Protein AF-A0A2V8S300-F1 (afdb_monomer_lite)

Sequence (263 aa):
MWAVPGAVGYTLKASPGSPFELSWTRIAQANVYNVYRGTITRPFAYNQACLESASTDQKTQDTSIPPVGSAYFYLVSGVNSCADWPSLGQSSAPAERPNPAPCAPGLADYDGDGVADINDSCPLVSNGPVSGCQADRDRDGVGDACDNCASVANVDQVDTDGNGVGDACQDADGDGYPVTQDCNDANPAIHPGAVELCNGLDDDCNGAVDENLGTLSCGTGACVRTAPACVGGQPGPCTPGTPTPEVCNSIDDDCNGTVDDNI

Secondary structure (DSSP, 8-state):
-PPPP-B-GGG-EEE-SSSEEEE----TT-SEEEEEEEEEETTTEEEEEEEEEEESSSEEEE---PPTT-EEEEEEEEE-TT---SEEEE-SSS-EEE-SSPPPP----SS-SSS-GGG-SSTTS----TTS----SS-SSS-TTT-TTTTS--TT---SS-SSS-TTT--SSSSS--TTT-TTTT-TTSSTTPPP-SSSS-SS-SS-SS-S--EEEE-SGGG-EEEESBSSSSBPP--PPPP----SSSS-SS-SS-SS---

pLDDT: mean 88.71, std 8.63, range [47.75, 96.94]

Radius of gyration: 32.78 Å; chains: 1; bounding box: 73×36×95 Å

Foldseek 3Di:
DQDFFAWLPPQWDWDDDQFTKIFGFFTFLFLFKWKKKKKAAPVGDMDIDTPDAGHNHRMDTDNDDHPPRMDMDMIMTGAAPVGTDQFSAADPVRHTHGDPDGDDHQQPQQCPQCQTSRHALDSNFNQHHPVDPQDQQCRRSRGCRQALDSNFRDRRNDDPPPPSHHQRQPQQCPLRDHPVQFPDSVDNQAGAPHDADLQQDNRNSPPDHRPPQAWDWDAAWPFIDIDRCHDRSDGTDDDTRQADDADQPQTRRRRPHDHRPPD

Structure (mmCIF, N/CA/C/O backbone):
data_AF-A0A2V8S300-F1
#
_entry.id   AF-A0A2V8S300-F1
#
loop_
_atom_site.group_PDB
_atom_site.id
_atom_site.type_symbol
_atom_site.label_atom_id
_atom_site.label_alt_id
_atom_site.label_comp_id
_atom_site.label_asym_id
_atom_site.label_entity_id
_atom_site.label_seq_id
_atom_site.pdbx_PDB_ins_code
_atom_site.Cartn_x
_atom_site.Cartn_y
_atom_site.Cartn_z
_atom_site.occupancy
_atom_site.B_iso_or_equiv
_atom_site.auth_seq_id
_atom_site.auth_comp_id
_atom_site.auth_asym_id
_atom_site.auth_atom_id
_atom_site.pdbx_PDB_model_num
ATOM 1 N N . MET A 1 1 ? 6.122 14.806 15.948 1.00 47.75 1 MET A N 1
ATOM 2 C CA . MET A 1 1 ? 5.251 15.212 17.072 1.00 47.75 1 MET A CA 1
ATOM 3 C C . MET A 1 1 ? 4.324 14.035 17.297 1.00 47.75 1 MET A C 1
ATOM 5 O O . MET A 1 1 ? 3.653 13.666 16.346 1.00 47.75 1 MET A O 1
ATOM 9 N N . TRP A 1 2 ? 4.414 13.359 18.442 1.00 51.50 2 TRP A N 1
ATOM 10 C CA . TRP A 1 2 ? 3.590 12.178 18.724 1.00 51.50 2 TRP A CA 1
ATOM 11 C C . TRP A 1 2 ? 2.146 12.655 18.886 1.00 51.50 2 TRP A C 1
ATOM 13 O O . TRP A 1 2 ? 1.904 13.588 19.656 1.00 51.50 2 TRP A O 1
ATOM 23 N N . ALA A 1 3 ? 1.230 12.114 18.086 1.00 63.66 3 ALA A N 1
ATOM 24 C CA . ALA A 1 3 ? -0.182 12.454 18.148 1.00 63.66 3 ALA A CA 1
ATOM 25 C C . ALA A 1 3 ? -0.927 11.346 18.892 1.00 63.66 3 ALA A C 1
ATOM 27 O O . ALA A 1 3 ? -0.508 10.188 18.919 1.00 63.66 3 ALA A O 1
ATOM 28 N N . VAL A 1 4 ? -2.030 11.720 19.528 1.00 63.38 4 VAL A N 1
ATOM 29 C CA . VAL A 1 4 ? -2.948 10.728 20.074 1.00 63.38 4 VAL A CA 1
ATOM 30 C C . VAL A 1 4 ? -3.603 10.008 18.893 1.00 63.38 4 VAL A C 1
ATOM 32 O O . VAL A 1 4 ? -4.059 10.695 17.968 1.00 63.38 4 VAL A O 1
ATOM 35 N N . PRO A 1 5 ? -3.666 8.668 18.896 1.00 70.38 5 PRO A N 1
ATOM 36 C CA . PRO A 1 5 ? -4.310 7.946 17.820 1.00 70.38 5 PRO A CA 1
ATOM 37 C C . PRO A 1 5 ? -5.796 8.305 17.808 1.00 70.38 5 PRO A C 1
ATOM 39 O O . PRO A 1 5 ? -6.460 8.386 18.843 1.00 70.38 5 PRO A O 1
ATOM 42 N N . GLY A 1 6 ? -6.307 8.630 16.625 1.00 76.00 6 GLY A N 1
ATOM 43 C CA . GLY A 1 6 ? -7.694 9.044 16.467 1.00 76.00 6 GLY A CA 1
ATOM 44 C C . GLY A 1 6 ? -8.679 7.879 16.600 1.00 76.00 6 GLY A C 1
ATOM 45 O O . GLY A 1 6 ? -8.331 6.732 16.884 1.00 76.00 6 GLY A O 1
ATOM 46 N N . ALA A 1 7 ? -9.949 8.170 16.324 1.00 82.50 7 ALA A N 1
ATOM 47 C CA . ALA A 1 7 ? -10.920 7.116 16.061 1.00 82.50 7 ALA A CA 1
ATOM 48 C C . ALA A 1 7 ? -10.537 6.356 14.779 1.00 82.50 7 ALA A C 1
ATOM 50 O O . ALA A 1 7 ? -10.104 6.973 13.806 1.00 82.50 7 ALA A O 1
ATOM 51 N N . VAL A 1 8 ? -10.793 5.045 14.752 1.00 84.69 8 VAL A N 1
ATOM 52 C CA . VAL A 1 8 ? -10.607 4.182 13.568 1.00 84.69 8 VAL A CA 1
ATOM 53 C C . VAL A 1 8 ? -11.338 4.731 12.333 1.00 84.69 8 VAL A C 1
ATOM 55 O O . VAL A 1 8 ? -10.874 4.624 11.200 1.00 84.69 8 VAL A O 1
ATOM 58 N N . GLY A 1 9 ? -12.486 5.378 12.541 1.00 82.81 9 GLY A N 1
ATOM 59 C CA . GLY A 1 9 ? -13.200 6.073 11.477 1.00 82.81 9 GLY A CA 1
ATOM 60 C C . GLY A 1 9 ? -13.827 5.115 10.464 1.00 82.81 9 GLY A C 1
ATOM 61 O O . GLY A 1 9 ? -14.596 4.230 10.832 1.00 82.81 9 GLY A O 1
ATOM 62 N N . TYR A 1 10 ? -13.558 5.341 9.176 1.00 83.50 10 TYR A N 1
ATOM 63 C CA . TYR A 1 10 ? -14.256 4.680 8.066 1.00 83.50 10 TYR A CA 1
ATOM 64 C C . TYR A 1 10 ? -13.808 3.237 7.808 1.00 83.50 10 TYR A C 1
ATOM 66 O O . TYR A 1 10 ? -14.454 2.535 7.031 1.00 83.50 10 TYR A O 1
ATOM 74 N N . THR A 1 11 ? -12.721 2.788 8.435 1.00 88.19 11 THR A N 1
ATOM 75 C CA . THR A 1 11 ? -12.213 1.424 8.254 1.00 88.19 11 THR A CA 1
ATOM 76 C C . THR A 1 11 ? -12.915 0.417 9.164 1.00 88.19 11 THR A C 1
ATOM 78 O O . THR A 1 11 ? -12.819 -0.784 8.915 1.00 88.19 11 THR A O 1
ATOM 81 N N . LEU A 1 12 ? -13.690 0.889 10.153 1.00 91.50 12 LEU A N 1
ATOM 82 C CA . LEU A 1 12 ? -14.554 0.048 10.977 1.00 91.50 12 LEU A CA 1
ATOM 83 C C . LEU A 1 12 ? -15.654 -0.581 10.115 1.00 91.50 12 LEU A C 1
ATOM 85 O O . LEU A 1 12 ? -16.558 0.095 9.617 1.00 91.50 12 LEU A O 1
ATOM 89 N N . LYS A 1 13 ? -15.598 -1.900 9.988 1.00 93.00 13 LYS A N 1
ATOM 90 C CA . LYS A 1 13 ? -16.582 -2.733 9.307 1.00 93.00 13 LYS A CA 1
ATOM 91 C C . LYS A 1 13 ? -17.359 -3.540 10.336 1.00 93.00 13 LYS A C 1
ATOM 93 O O . LYS A 1 13 ? -16.813 -4.003 11.332 1.00 93.00 13 LYS A O 1
ATOM 98 N N . ALA A 1 14 ? -18.645 -3.704 10.063 1.00 90.94 14 ALA A N 1
ATOM 99 C CA . ALA A 1 14 ? -19.538 -4.552 10.829 1.00 90.94 14 ALA A CA 1
ATOM 100 C C . ALA A 1 14 ? -20.052 -5.671 9.926 1.00 90.94 14 ALA A C 1
ATOM 102 O O . ALA A 1 14 ? -20.664 -5.403 8.889 1.00 90.94 14 ALA A O 1
ATOM 103 N N . SER A 1 15 ? -19.836 -6.908 10.347 1.00 91.25 15 SER A N 1
ATOM 104 C CA . SER A 1 15 ? -20.310 -8.103 9.663 1.00 91.25 15 SER A CA 1
ATOM 105 C C . SER A 1 15 ? -21.483 -8.678 10.458 1.00 91.25 15 SER A C 1
ATOM 107 O O . SER A 1 15 ? -21.290 -9.179 11.571 1.00 91.25 15 SER A O 1
ATOM 109 N N . PRO A 1 16 ? -22.726 -8.583 9.944 1.00 83.00 16 PRO A N 1
ATOM 110 C CA . PRO A 1 16 ? -23.877 -9.142 10.635 1.00 83.00 16 PRO A CA 1
ATOM 111 C C . PRO A 1 16 ? -23.741 -10.666 10.710 1.00 83.00 16 PRO A C 1
ATOM 113 O O . PRO A 1 16 ? -23.516 -11.334 9.704 1.00 83.00 16 PRO A O 1
ATOM 116 N N . GLY A 1 17 ? -23.907 -11.218 11.908 1.00 79.75 17 GLY A N 1
ATOM 117 C CA . GLY A 1 17 ? -23.717 -12.637 12.174 1.00 79.75 17 GLY A CA 1
ATOM 118 C C . GLY A 1 17 ? -24.158 -13.013 13.584 1.00 79.75 17 GLY A C 1
ATOM 119 O O . GLY A 1 17 ? -24.679 -12.186 14.335 1.00 79.75 17 GLY A O 1
ATOM 120 N N . SER A 1 18 ? -23.960 -14.282 13.937 1.00 81.81 18 SER A N 1
ATOM 121 C CA . SER A 1 18 ? -24.065 -14.768 15.312 1.00 81.81 18 SER A CA 1
ATOM 122 C C . SER A 1 18 ? -22.790 -15.562 15.625 1.00 81.81 18 SER A C 1
ATOM 124 O O . SER A 1 18 ? -22.706 -16.726 15.229 1.00 81.81 18 SER A O 1
ATOM 126 N N . PRO A 1 19 ? -21.782 -14.940 16.267 1.00 85.88 19 PRO A N 1
ATOM 127 C CA . PRO A 1 19 ? -21.793 -13.588 16.847 1.00 85.88 19 PRO A CA 1
ATOM 128 C C . PRO A 1 19 ? -21.735 -12.449 15.814 1.00 85.88 19 PRO A C 1
ATOM 130 O O . PRO A 1 19 ? -21.374 -12.662 14.659 1.00 85.88 19 PRO A O 1
ATOM 133 N N . PHE A 1 20 ? -22.118 -11.239 16.237 1.00 89.88 20 PHE A N 1
ATOM 134 C CA . PHE A 1 20 ? -21.921 -10.022 15.448 1.00 89.88 20 PHE A CA 1
ATOM 135 C C . PHE A 1 20 ? -20.442 -9.641 15.503 1.00 89.88 20 PHE A C 1
ATOM 137 O O . PHE A 1 20 ? -19.877 -9.583 16.594 1.00 89.88 20 PHE A O 1
ATOM 144 N N . GLU A 1 21 ? -19.823 -9.390 14.353 1.00 95.12 21 GLU A N 1
ATOM 145 C CA . GLU A 1 21 ? -18.380 -9.159 14.263 1.00 95.12 21 GLU A CA 1
ATOM 146 C C . GLU A 1 21 ? -18.069 -7.730 13.822 1.00 95.12 21 GLU A C 1
ATOM 148 O O . GLU A 1 21 ? -18.723 -7.164 12.941 1.00 95.12 21 GLU A O 1
ATOM 153 N N . LEU A 1 22 ? -17.051 -7.156 14.454 1.00 95.25 22 LEU A N 1
ATOM 154 C CA . LEU A 1 22 ? -16.445 -5.882 14.108 1.00 95.25 22 LEU A CA 1
ATOM 155 C C . LEU A 1 22 ? -15.009 -6.137 13.676 1.00 95.25 22 LEU A C 1
ATOM 157 O O . LEU A 1 22 ? -14.305 -6.902 14.326 1.00 95.25 22 LEU A O 1
ATOM 161 N N . SER A 1 23 ? -14.561 -5.456 12.631 1.00 94.94 23 SER A N 1
ATOM 162 C CA . SER A 1 23 ? -13.167 -5.486 12.187 1.00 94.94 23 SER A CA 1
ATOM 163 C C . SER A 1 23 ? -12.739 -4.109 11.706 1.00 94.94 23 SER A C 1
ATOM 165 O O . SER A 1 23 ? -13.564 -3.356 11.187 1.00 94.94 23 SER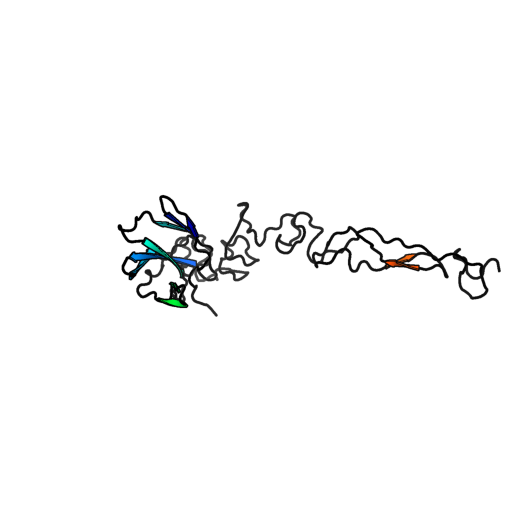 A O 1
ATOM 167 N N . TRP A 1 24 ? -11.465 -3.776 11.824 1.00 93.56 24 TRP A N 1
ATOM 168 C CA . TRP A 1 24 ? -10.913 -2.509 11.360 1.00 93.56 24 TRP A CA 1
ATOM 169 C C . TRP A 1 24 ? -9.504 -2.689 10.817 1.00 93.56 24 TRP A C 1
ATOM 171 O O . TRP A 1 24 ? -8.876 -3.715 11.034 1.00 93.56 24 TRP A O 1
ATOM 181 N N . THR A 1 25 ? -9.011 -1.697 10.083 1.00 89.62 25 THR A N 1
ATOM 182 C CA . THR A 1 25 ? -7.587 -1.655 9.739 1.00 89.62 25 THR A CA 1
ATOM 183 C C . THR A 1 25 ? -6.812 -1.062 10.902 1.00 89.62 25 THR A C 1
ATOM 185 O O . THR A 1 25 ? -7.341 -0.229 11.650 1.00 89.62 25 THR A O 1
ATOM 188 N N . ARG A 1 26 ? -5.538 -1.435 11.016 1.00 88.00 26 ARG A N 1
ATOM 189 C CA . ARG A 1 26 ? -4.616 -0.755 11.921 1.00 88.00 26 ARG A CA 1
ATOM 190 C C . ARG A 1 26 ? -4.601 0.749 11.615 1.00 88.00 26 ARG A C 1
ATOM 192 O O . ARG A 1 26 ? -4.771 1.158 10.463 1.00 88.00 26 ARG A O 1
ATOM 199 N N . ILE A 1 27 ? -4.432 1.577 12.641 1.00 84.19 27 ILE A N 1
ATOM 200 C CA . ILE A 1 27 ? -4.166 3.009 12.471 1.00 84.19 27 ILE A CA 1
ATOM 201 C C . ILE A 1 27 ? -2.748 3.310 12.937 1.00 84.19 27 ILE A C 1
ATOM 203 O O . ILE A 1 27 ? -2.264 2.705 13.892 1.00 84.19 27 ILE A O 1
ATOM 207 N N . ALA A 1 28 ? -2.097 4.265 12.277 1.00 76.81 28 ALA A N 1
ATOM 208 C CA . ALA A 1 28 ? -0.739 4.653 12.631 1.00 76.81 28 ALA A CA 1
ATOM 209 C C . ALA A 1 28 ? -0.670 5.090 14.102 1.00 76.81 28 ALA A C 1
ATOM 211 O O . ALA A 1 28 ? -1.570 5.779 14.594 1.00 76.81 28 ALA A O 1
ATOM 212 N N . GLN A 1 29 ? 0.422 4.726 14.779 1.00 76.00 29 GLN A N 1
ATOM 213 C CA . GLN A 1 29 ? 0.713 5.090 16.174 1.00 76.00 29 GLN A CA 1
ATOM 214 C C . GLN A 1 29 ? -0.219 4.472 17.233 1.00 76.00 29 GLN A C 1
ATOM 216 O O . GLN A 1 29 ? -0.114 4.858 18.400 1.00 76.00 29 GLN A O 1
ATOM 221 N N . ALA A 1 30 ? -1.123 3.558 16.860 1.00 86.88 30 ALA A N 1
ATOM 222 C CA . ALA A 1 30 ? -1.920 2.777 17.801 1.00 86.88 30 ALA A CA 1
ATOM 223 C C . ALA A 1 30 ? -1.365 1.360 17.934 1.00 86.88 30 ALA A C 1
ATOM 225 O O . ALA A 1 30 ? -1.354 0.599 16.966 1.00 86.88 30 ALA A O 1
ATOM 226 N N . ASN A 1 31 ? -1.005 0.996 19.159 1.00 86.06 31 ASN A N 1
ATOM 227 C CA . ASN A 1 31 ? -0.530 -0.351 19.464 1.00 86.06 31 ASN A CA 1
ATOM 228 C C . ASN A 1 31 ? -1.670 -1.246 19.964 1.00 86.06 31 ASN A C 1
ATOM 230 O O . ASN A 1 31 ? -1.649 -2.459 19.780 1.00 86.06 31 ASN A O 1
ATOM 234 N N . VAL A 1 32 ? -2.701 -0.630 20.550 1.00 90.62 32 VAL A N 1
ATOM 235 C CA . VAL A 1 32 ? -3.895 -1.305 21.061 1.00 90.62 32 VAL A CA 1
ATOM 236 C C . VAL A 1 32 ? -5.163 -0.504 20.761 1.00 90.62 32 VAL A C 1
ATOM 238 O O . VAL A 1 32 ? -5.107 0.699 20.488 1.00 90.62 32 VAL A O 1
ATOM 241 N N . TYR A 1 33 ? -6.320 -1.159 20.856 1.00 92.50 33 TYR A N 1
ATOM 242 C CA . TYR A 1 33 ? -7.628 -0.596 20.529 1.00 92.50 33 TYR A CA 1
ATOM 243 C C . TYR A 1 33 ? -8.611 -0.692 21.693 1.00 92.50 33 TYR A C 1
ATOM 245 O O . TYR A 1 33 ? -8.739 -1.724 22.351 1.00 92.50 33 TYR A O 1
ATOM 253 N N . ASN A 1 34 ? -9.361 0.383 21.917 1.00 92.38 34 ASN A N 1
ATOM 254 C CA . ASN A 1 34 ? -10.521 0.379 22.798 1.00 92.38 34 ASN A CA 1
ATOM 255 C C . ASN A 1 34 ? -11.791 0.255 21.960 1.00 92.38 34 ASN A C 1
ATOM 257 O O . ASN A 1 34 ? -12.020 1.041 21.038 1.00 92.38 34 ASN A O 1
ATOM 261 N N . VAL A 1 35 ? -12.649 -0.696 22.323 1.00 93.81 35 VAL A N 1
ATOM 262 C CA . VAL A 1 35 ? -13.962 -0.873 21.708 1.00 93.81 35 VAL A CA 1
ATOM 263 C C . VAL A 1 35 ? -15.024 -0.403 22.682 1.00 93.81 35 VAL A C 1
ATOM 265 O O . VAL A 1 35 ? -15.115 -0.861 23.821 1.00 93.81 35 VAL A O 1
ATOM 268 N N . TYR A 1 36 ? -15.879 0.493 22.211 1.00 93.31 36 TYR A N 1
ATOM 269 C CA . TYR A 1 36 ? -17.011 1.012 22.956 1.00 93.31 36 TYR A CA 1
ATOM 270 C C . TYR A 1 36 ? -18.307 0.529 22.322 1.00 93.31 36 TYR A C 1
ATOM 272 O O . TYR A 1 36 ? -18.509 0.646 21.112 1.00 93.31 36 TYR A O 1
ATOM 280 N N . ARG A 1 37 ? -19.229 0.058 23.160 1.00 93.69 37 ARG A N 1
ATOM 281 C CA . ARG A 1 37 ? -20.600 -0.249 22.760 1.00 93.69 37 ARG A CA 1
ATOM 282 C C . ARG A 1 37 ? -21.546 0.773 23.348 1.00 93.69 37 ARG A C 1
ATOM 284 O O . ARG A 1 37 ? -21.555 1.016 24.556 1.00 93.69 37 ARG A O 1
ATOM 291 N N . GLY A 1 38 ? -22.405 1.312 22.502 1.00 92.06 38 GLY A N 1
ATOM 292 C CA . GLY A 1 38 ? -23.483 2.186 22.909 1.00 92.06 38 GLY A CA 1
ATOM 293 C C . GLY A 1 38 ? -24.857 1.676 22.526 1.00 92.06 38 GLY A C 1
ATOM 294 O O . GLY A 1 38 ? -25.005 0.825 21.654 1.00 92.06 38 GLY A O 1
ATOM 295 N N . THR A 1 39 ? -25.878 2.194 23.203 1.00 93.94 39 THR A N 1
ATOM 296 C CA . THR A 1 39 ? -27.286 1.884 22.927 1.00 93.94 39 THR A CA 1
ATOM 297 C C . THR A 1 39 ? -28.004 3.149 22.486 1.00 93.94 39 THR A C 1
ATOM 299 O O . THR A 1 39 ? -27.899 4.172 23.154 1.00 93.94 39 THR A O 1
ATOM 302 N N . ILE A 1 40 ? -28.758 3.083 21.389 1.00 92.81 40 ILE A N 1
ATOM 303 C CA . ILE A 1 40 ? -29.658 4.142 20.917 1.00 92.81 40 ILE A CA 1
ATOM 304 C C . ILE A 1 40 ? -31.102 3.706 21.170 1.00 92.81 40 ILE A C 1
ATOM 306 O O . ILE A 1 40 ? -31.497 2.598 20.810 1.00 92.81 40 ILE A O 1
ATOM 310 N N . THR A 1 41 ? -31.904 4.587 21.766 1.00 93.12 41 THR A N 1
ATOM 311 C CA . THR A 1 41 ? -33.323 4.351 22.099 1.00 93.12 41 THR A CA 1
ATOM 312 C C . THR A 1 41 ? -34.244 5.392 21.451 1.00 93.12 41 THR A C 1
ATOM 314 O O . THR A 1 41 ? -33.778 6.355 20.835 1.00 93.12 41 THR A O 1
ATOM 317 N N . ARG A 1 42 ? -35.568 5.192 21.555 1.00 86.50 42 ARG A N 1
ATOM 318 C CA . ARG A 1 42 ? -36.599 6.171 21.160 1.00 86.50 42 ARG A CA 1
ATOM 319 C C . ARG A 1 42 ? -37.392 6.646 22.395 1.00 86.50 42 ARG A C 1
ATOM 321 O O . ARG A 1 42 ? -37.883 5.777 23.114 1.00 86.50 42 ARG A O 1
ATOM 328 N N . PRO A 1 43 ? -37.599 7.968 22.619 1.00 86.69 43 PRO A N 1
ATOM 329 C CA . PRO A 1 43 ? -37.081 9.116 21.854 1.00 86.69 43 PRO A CA 1
ATOM 330 C C . PRO A 1 43 ? -35.547 9.157 21.863 1.00 86.69 43 PRO A C 1
ATOM 332 O O . PRO A 1 43 ? -34.939 8.521 22.712 1.00 86.69 43 PRO A O 1
ATOM 335 N N . PHE A 1 44 ? -34.937 9.838 20.886 1.00 84.44 44 PHE A N 1
ATOM 336 C CA . PHE A 1 44 ? -33.500 9.720 20.613 1.00 84.44 44 PHE A CA 1
ATOM 337 C C . PHE A 1 44 ? -32.648 10.037 21.850 1.00 84.44 44 PHE A C 1
ATOM 339 O O . PHE A 1 44 ? -32.476 11.196 22.224 1.00 84.44 44 PHE A O 1
ATOM 346 N N . ALA A 1 45 ? -32.110 8.985 22.458 1.00 87.00 45 ALA A N 1
ATOM 347 C CA . ALA A 1 45 ? -31.138 9.039 23.535 1.00 87.00 45 ALA A CA 1
ATOM 348 C C . ALA A 1 45 ? -30.079 7.972 23.274 1.00 87.00 45 ALA A C 1
ATOM 350 O O . ALA A 1 45 ? -30.409 6.871 22.820 1.00 87.00 45 ALA A O 1
ATOM 351 N N . TYR A 1 46 ? -28.822 8.309 23.554 1.00 87.75 46 TYR A N 1
ATOM 352 C CA . TYR A 1 46 ? -27.696 7.407 23.383 1.00 87.75 46 TYR A CA 1
ATOM 353 C C . TYR A 1 46 ? -26.787 7.413 24.611 1.00 87.75 46 TYR A C 1
ATOM 355 O O . TYR A 1 46 ? -26.697 8.406 25.331 1.00 87.75 46 TYR A O 1
ATOM 363 N N . ASN A 1 47 ? -26.112 6.294 24.835 1.00 89.44 47 ASN A N 1
ATOM 364 C CA . ASN A 1 47 ? -25.015 6.151 25.784 1.00 89.44 47 ASN A CA 1
ATOM 365 C C . ASN A 1 47 ? -23.890 5.347 25.129 1.00 89.44 47 ASN A C 1
ATOM 367 O O . ASN A 1 47 ? -24.107 4.753 24.076 1.00 89.44 47 ASN A O 1
ATOM 371 N N . GLN A 1 48 ? -22.720 5.297 25.757 1.00 90.50 48 GLN A N 1
ATOM 372 C CA . GLN A 1 48 ? -21.685 4.327 25.421 1.00 90.50 48 GLN A CA 1
ATOM 373 C C . GLN A 1 48 ? -20.946 3.872 26.679 1.00 90.50 48 GLN A C 1
ATOM 375 O O . GLN A 1 48 ? -20.892 4.603 27.668 1.00 90.50 48 GLN A O 1
ATOM 380 N N . ALA A 1 49 ? -20.402 2.663 26.635 1.00 91.06 49 ALA A N 1
ATOM 381 C CA . ALA A 1 49 ? -19.550 2.093 27.666 1.00 91.06 49 ALA A CA 1
ATOM 382 C C . ALA A 1 49 ? -18.426 1.286 27.011 1.00 91.06 49 ALA A C 1
ATOM 384 O O . ALA A 1 49 ? -18.571 0.826 25.875 1.00 91.06 49 ALA A O 1
ATOM 385 N N . CYS A 1 50 ? -17.328 1.105 27.740 1.00 92.69 50 CYS A N 1
ATOM 386 C CA . CYS A 1 50 ? -16.254 0.215 27.324 1.00 92.69 50 CYS A CA 1
ATOM 387 C C . CYS A 1 50 ? -16.798 -1.215 27.161 1.00 92.69 50 CYS A C 1
ATOM 389 O O . CYS A 1 50 ? -17.431 -1.747 28.077 1.00 92.69 50 CYS A O 1
ATOM 391 N N . LEU A 1 51 ? -16.590 -1.798 25.984 1.00 93.69 51 LEU A N 1
ATOM 392 C CA . LEU A 1 51 ? -16.858 -3.203 25.686 1.00 93.69 51 LEU A CA 1
ATOM 393 C C . LEU A 1 51 ? -15.573 -4.021 25.835 1.00 93.69 51 LEU A C 1
ATOM 395 O O . LEU A 1 51 ? -15.594 -5.075 26.461 1.00 93.69 51 LEU A O 1
ATOM 399 N N . GLU A 1 52 ? -14.475 -3.503 25.293 1.00 93.00 52 GLU A N 1
ATOM 400 C CA . GLU A 1 52 ? -13.158 -4.129 25.300 1.00 93.00 52 GLU A CA 1
ATOM 401 C C . GLU A 1 52 ? -12.090 -3.045 25.442 1.00 93.00 52 GLU A C 1
ATOM 403 O O . GLU A 1 52 ? -12.198 -1.977 24.835 1.00 93.00 52 GLU A O 1
ATOM 408 N N . SER A 1 53 ? -11.083 -3.303 26.272 1.00 91.69 53 SER A N 1
ATOM 409 C CA . SER A 1 53 ? -10.014 -2.355 26.576 1.00 91.69 53 SER A CA 1
ATOM 410 C C . SER A 1 53 ? -8.673 -2.885 26.099 1.00 91.69 53 SER A C 1
ATOM 412 O O . SER A 1 53 ? -8.327 -4.009 26.458 1.00 91.69 53 SER A O 1
ATOM 414 N N . ALA A 1 54 ? -7.911 -2.044 25.403 1.00 89.31 54 ALA A N 1
ATOM 415 C CA . ALA A 1 54 ? -6.545 -2.317 24.969 1.00 89.31 54 ALA A CA 1
ATOM 416 C C . ALA A 1 54 ? -6.376 -3.666 24.251 1.00 89.31 54 ALA A C 1
ATOM 418 O O . ALA A 1 54 ? -5.475 -4.439 24.556 1.00 89.31 54 ALA A O 1
ATOM 419 N N . SER A 1 55 ? -7.262 -3.932 23.296 1.00 92.00 55 SER A N 1
ATOM 420 C CA . SER A 1 55 ? -7.165 -5.087 22.411 1.00 92.00 55 SER A CA 1
ATOM 421 C C . SER A 1 55 ? -5.962 -4.945 21.481 1.00 92.00 55 SER A C 1
ATOM 423 O O . SER A 1 55 ? -5.806 -3.901 20.846 1.00 92.00 55 SER A O 1
ATOM 425 N N . THR A 1 56 ? -5.129 -5.977 21.382 1.00 90.44 56 THR A N 1
ATOM 426 C CA . THR A 1 56 ? -4.067 -6.079 20.365 1.00 90.44 56 THR A CA 1
ATOM 427 C C . THR A 1 56 ? -4.616 -6.551 19.014 1.00 90.44 56 THR A C 1
ATOM 429 O O . THR A 1 56 ? -3.943 -6.427 17.990 1.00 90.44 56 THR A O 1
ATOM 432 N N . ASP A 1 57 ? -5.861 -7.035 18.991 1.00 90.81 57 ASP A N 1
ATOM 433 C CA . ASP A 1 57 ? -6.549 -7.492 17.793 1.00 90.81 57 ASP A CA 1
ATOM 434 C C . ASP A 1 57 ? -7.167 -6.331 16.994 1.00 90.81 57 ASP A C 1
ATOM 436 O O . ASP A 1 57 ? -7.527 -5.271 17.510 1.00 90.81 57 ASP A O 1
ATOM 440 N N . GLN A 1 58 ? -7.354 -6.567 15.695 1.00 91.25 58 GLN A N 1
ATOM 441 C CA . GLN A 1 58 ? -8.038 -5.662 14.759 1.00 91.25 58 GLN A CA 1
ATOM 442 C C . GLN A 1 58 ? -9.502 -6.065 14.516 1.00 91.25 58 GLN A C 1
ATOM 444 O O . GLN A 1 58 ? -10.143 -5.646 13.547 1.00 91.25 58 GLN A O 1
ATOM 449 N N . LYS A 1 59 ? -10.031 -6.943 15.371 1.00 94.19 59 LYS A N 1
ATOM 450 C CA . LYS A 1 59 ? -11.399 -7.446 15.303 1.00 94.19 59 LYS A CA 1
ATOM 451 C C . LYS A 1 59 ? -11.912 -7.809 16.685 1.00 94.19 59 LYS A C 1
ATOM 453 O O . LYS A 1 59 ? -11.149 -8.213 17.550 1.00 94.19 59 LYS A O 1
ATOM 458 N N . THR A 1 60 ? -13.223 -7.723 16.863 1.00 95.38 60 THR A N 1
ATOM 459 C CA . THR A 1 60 ? -13.902 -8.196 18.071 1.00 95.38 60 THR A CA 1
ATOM 460 C C . THR A 1 60 ? -15.295 -8.717 17.742 1.00 95.38 60 THR A C 1
ATOM 462 O O . THR A 1 60 ? -15.822 -8.504 16.647 1.00 95.38 60 THR A O 1
ATOM 465 N N . GLN A 1 61 ? -15.917 -9.398 18.697 1.00 95.06 61 GLN A N 1
ATOM 466 C CA . GLN A 1 61 ? -17.246 -9.976 18.555 1.00 95.06 61 GLN A CA 1
ATOM 467 C C . GLN A 1 61 ? -18.154 -9.557 19.716 1.00 95.06 61 GLN A C 1
ATOM 469 O O . GLN A 1 61 ? -17.748 -9.559 20.876 1.00 95.06 61 GLN A O 1
ATOM 474 N N . ASP A 1 62 ? -19.421 -9.255 19.418 1.00 93.56 62 ASP A N 1
ATOM 475 C CA . ASP A 1 62 ? -20.464 -9.033 20.423 1.00 93.56 62 ASP A CA 1
ATOM 476 C C . ASP A 1 62 ? -21.594 -10.052 20.233 1.00 93.56 62 ASP A C 1
ATOM 478 O O . ASP A 1 62 ? -22.207 -10.177 19.171 1.00 93.56 62 ASP A O 1
ATOM 482 N N . THR A 1 63 ? -21.872 -10.812 21.287 1.00 92.94 63 THR A N 1
ATOM 483 C CA . THR A 1 63 ? -22.962 -11.802 21.326 1.00 92.94 63 THR A CA 1
ATOM 484 C C . THR A 1 63 ? -24.256 -11.224 21.899 1.00 92.94 63 THR A C 1
ATOM 486 O O . THR A 1 63 ? -25.287 -11.899 21.919 1.00 92.94 63 THR A O 1
ATOM 489 N N . SER A 1 64 ? -24.220 -9.981 22.382 1.00 91.62 64 SER A N 1
ATOM 490 C CA . SER A 1 64 ? -25.348 -9.333 23.041 1.00 91.62 64 SER A CA 1
ATOM 491 C C . SER A 1 64 ? -26.415 -8.928 22.029 1.00 91.62 64 SER A C 1
ATOM 493 O O . SER A 1 64 ? -26.124 -8.484 20.921 1.00 91.62 64 SER A O 1
ATOM 495 N N . ILE A 1 65 ? -27.678 -9.006 22.444 1.00 89.44 65 ILE A N 1
ATOM 496 C CA . ILE A 1 65 ? -28.821 -8.574 21.636 1.00 89.44 65 ILE A CA 1
ATOM 497 C C . ILE A 1 65 ? -29.359 -7.265 22.227 1.00 89.44 65 ILE A C 1
ATOM 499 O O . ILE A 1 65 ? -29.616 -7.220 23.436 1.00 89.44 65 ILE A O 1
ATOM 503 N N . PRO A 1 66 ? -29.568 -6.208 21.417 1.00 91.25 66 PRO A N 1
ATOM 504 C CA . PRO A 1 66 ? -30.113 -4.958 21.922 1.00 91.25 66 PRO A CA 1
ATOM 505 C C . PRO A 1 66 ? -31.517 -5.173 22.504 1.00 91.25 66 PRO A C 1
ATOM 507 O O . PRO A 1 66 ? -32.327 -5.896 21.912 1.00 91.25 66 PRO A O 1
ATOM 510 N N . PRO A 1 67 ? -31.848 -4.536 23.644 1.00 92.19 67 PRO A N 1
ATOM 511 C CA . PRO A 1 67 ? -33.204 -4.546 24.176 1.00 92.19 67 PRO A CA 1
ATOM 512 C C . PRO A 1 67 ? -34.241 -4.142 23.123 1.00 92.19 67 PRO A C 1
ATOM 514 O O . PRO A 1 67 ? -33.983 -3.287 22.269 1.00 92.19 67 PRO A O 1
ATOM 517 N N . VAL A 1 68 ? -35.443 -4.714 23.209 1.00 91.69 68 VAL A N 1
ATOM 518 C CA . VAL A 1 68 ? -36.543 -4.407 22.282 1.00 91.69 68 VAL A CA 1
ATOM 519 C C . VAL A 1 68 ? -36.796 -2.895 22.232 1.00 91.69 68 VAL A C 1
ATOM 521 O O . VAL A 1 68 ? -36.975 -2.252 23.264 1.00 91.69 68 VAL A O 1
ATOM 524 N N . GLY A 1 69 ? -36.821 -2.328 21.022 1.00 91.12 69 GLY A N 1
ATOM 525 C CA . GLY A 1 69 ? -37.004 -0.887 20.803 1.00 91.12 69 GLY A CA 1
ATOM 526 C C . GLY A 1 69 ? -35.717 -0.054 20.860 1.00 91.12 69 GLY A C 1
ATOM 527 O O . GLY A 1 69 ? -35.789 1.172 20.763 1.00 91.12 69 GLY A O 1
ATOM 528 N N . SER A 1 70 ? -34.556 -0.700 20.982 1.00 93.88 70 SER A N 1
ATOM 529 C CA . SER A 1 70 ? -33.235 -0.072 20.917 1.00 93.88 70 SER A CA 1
ATOM 530 C C . SER A 1 70 ? -32.361 -0.689 19.821 1.00 93.88 70 SER A C 1
ATOM 532 O O . SER A 1 70 ? -32.703 -1.725 19.251 1.00 93.88 70 SER A O 1
ATOM 534 N N . ALA A 1 71 ? -31.240 -0.041 19.518 1.00 92.31 71 ALA A N 1
ATOM 535 C CA . ALA A 1 71 ? -30.194 -0.567 18.647 1.00 92.31 71 ALA A CA 1
ATOM 536 C C . ALA A 1 71 ? -28.823 -0.327 19.283 1.00 92.31 71 ALA A C 1
ATOM 538 O O . ALA A 1 71 ? -28.631 0.685 19.962 1.00 92.31 71 ALA A O 1
ATOM 539 N N . TYR A 1 72 ? -27.871 -1.228 19.046 1.00 93.31 72 TYR A N 1
ATOM 540 C CA . TYR A 1 72 ? -26.479 -0.967 19.392 1.00 93.31 72 TYR A CA 1
ATOM 541 C C . TYR A 1 72 ? -25.780 -0.138 18.318 1.00 93.31 72 TYR A C 1
ATOM 543 O O . TYR A 1 72 ? -26.131 -0.186 17.139 1.00 93.31 72 TYR A O 1
ATOM 551 N N . PHE A 1 73 ? -24.781 0.622 18.749 1.00 91.38 73 PHE A N 1
ATOM 552 C CA . PHE A 1 73 ? -23.758 1.209 17.894 1.00 91.38 73 PHE A CA 1
ATOM 553 C C . PHE A 1 73 ? -22.392 0.965 18.525 1.00 91.38 73 PHE A C 1
ATOM 555 O O . PHE A 1 73 ? -22.291 0.765 19.738 1.00 91.38 73 PHE A O 1
ATOM 562 N N . TYR A 1 74 ? -21.350 1.012 17.706 1.00 92.12 74 TYR A N 1
ATOM 563 C CA . TYR A 1 74 ? -19.990 0.718 18.130 1.00 92.12 74 TYR A CA 1
ATOM 564 C C . TYR A 1 74 ? -19.058 1.850 17.720 1.00 92.12 74 TYR A C 1
ATOM 566 O O . TYR A 1 74 ? -19.268 2.492 16.689 1.00 92.12 74 TYR A O 1
ATOM 574 N N . LEU A 1 75 ? -18.061 2.110 18.558 1.00 91.50 75 LEU A N 1
ATOM 575 C CA . LEU A 1 75 ? -16.984 3.062 18.310 1.00 91.50 75 LEU A CA 1
ATOM 576 C C . LEU A 1 75 ? -15.670 2.369 18.661 1.00 91.50 75 LEU A C 1
ATOM 578 O O . LEU A 1 75 ? -15.619 1.631 19.643 1.00 91.50 75 LEU A O 1
ATOM 582 N N . VAL A 1 76 ? -14.624 2.625 17.882 1.00 92.38 76 VAL A N 1
ATOM 583 C CA . VAL A 1 76 ? -13.286 2.078 18.129 1.00 92.38 76 VAL A CA 1
ATOM 584 C C . VAL A 1 76 ? -12.274 3.219 18.083 1.00 92.38 76 VAL A C 1
ATOM 586 O O . VAL A 1 76 ? -12.290 4.019 17.140 1.00 92.38 76 VAL A O 1
ATOM 589 N N . SER A 1 77 ? -11.423 3.312 19.104 1.00 89.19 77 SER A N 1
ATOM 590 C CA . SER A 1 77 ? -10.279 4.231 19.147 1.00 89.19 77 SER A CA 1
ATOM 591 C C . SER A 1 77 ? -8.980 3.447 19.263 1.00 89.19 77 SER A C 1
ATOM 593 O O . SER A 1 77 ? -8.932 2.424 19.946 1.00 89.19 77 SER A O 1
ATOM 595 N N . GLY A 1 78 ? -7.935 3.913 18.580 1.00 88.06 78 GLY A N 1
ATOM 596 C CA . GLY A 1 78 ? -6.584 3.440 18.861 1.00 88.06 78 GLY A CA 1
ATOM 597 C C . GLY A 1 78 ? -6.007 4.168 20.070 1.00 88.06 78 GLY A C 1
ATOM 598 O O . GLY A 1 78 ? -6.408 5.292 20.379 1.00 88.06 78 GLY A O 1
ATOM 599 N N . VAL A 1 79 ? -5.066 3.533 20.757 1.00 84.25 79 VAL A N 1
ATOM 600 C CA . VAL A 1 79 ? -4.500 4.049 22.005 1.00 84.25 79 VAL A CA 1
ATOM 601 C C . VAL A 1 79 ? -2.986 3.863 22.012 1.00 84.25 79 VAL A C 1
ATOM 603 O O . VAL A 1 79 ? -2.467 2.850 21.542 1.00 84.25 79 VAL A O 1
ATOM 606 N N . ASN A 1 80 ? -2.290 4.851 22.573 1.00 77.81 80 ASN A N 1
ATOM 607 C CA . ASN A 1 80 ? -0.874 4.787 22.927 1.00 77.81 80 ASN A CA 1
ATOM 608 C C . ASN A 1 80 ? -0.615 5.530 24.257 1.00 77.81 80 ASN A C 1
ATOM 610 O O . ASN A 1 80 ? -1.548 6.032 24.895 1.00 77.81 80 ASN A O 1
ATOM 614 N N . SER A 1 81 ? 0.646 5.637 24.692 1.00 75.00 81 SER A N 1
ATOM 615 C CA . SER A 1 81 ? 1.034 6.341 25.935 1.00 75.00 81 SER A CA 1
ATOM 616 C C . SER A 1 81 ? 0.631 7.811 26.021 1.00 75.00 81 SER A C 1
ATOM 618 O O . SER A 1 81 ? 0.625 8.364 27.123 1.00 75.00 81 SER A O 1
ATOM 620 N N . CYS A 1 82 ? 0.286 8.464 24.909 1.00 61.47 82 CYS A N 1
ATOM 621 C CA . CYS A 1 82 ? -0.183 9.850 24.917 1.00 61.47 82 CYS A CA 1
ATOM 622 C C . CYS A 1 82 ? -1.646 9.997 25.402 1.00 61.47 82 CYS A C 1
ATOM 624 O O . CYS A 1 82 ? -2.138 11.125 25.448 1.00 61.47 82 CYS A O 1
ATOM 626 N N . ALA A 1 83 ? -2.270 8.895 25.856 1.00 57.06 83 ALA A N 1
ATOM 627 C CA . ALA A 1 83 ? -3.642 8.731 26.358 1.00 57.06 83 ALA A CA 1
ATOM 628 C C . ALA A 1 83 ? -4.715 8.526 25.270 1.00 57.06 83 ALA A C 1
ATOM 630 O O . ALA A 1 83 ? -4.470 8.749 24.092 1.00 57.06 83 ALA A O 1
ATOM 631 N N . ASP A 1 84 ? -5.903 8.059 25.674 1.00 58.53 84 ASP A N 1
ATOM 632 C CA . ASP A 1 84 ? -7.064 7.864 24.789 1.00 58.53 84 ASP A CA 1
ATOM 633 C C . ASP A 1 84 ? -7.633 9.232 24.355 1.00 58.53 84 ASP A C 1
ATOM 635 O O . ASP A 1 84 ? -7.689 10.172 25.159 1.00 58.53 84 ASP A O 1
ATOM 639 N N . TRP A 1 85 ? -8.049 9.376 23.091 1.00 62.84 85 TRP A N 1
ATOM 640 C CA . TRP A 1 85 ? -8.547 10.659 22.572 1.00 62.84 85 TRP A CA 1
ATOM 641 C C . TRP A 1 85 ? -9.816 11.083 23.345 1.00 62.84 85 TRP A C 1
ATOM 643 O O . TRP A 1 85 ? -10.727 10.270 23.537 1.00 62.84 85 TRP A O 1
ATOM 653 N N . PRO A 1 86 ? -9.949 12.355 23.781 1.00 71.25 86 PRO A N 1
ATOM 654 C CA . PRO A 1 86 ? -11.123 12.820 24.536 1.00 71.25 86 PRO A CA 1
ATOM 655 C C . PRO A 1 86 ? -12.428 12.798 23.717 1.00 71.25 86 PRO A C 1
ATOM 657 O O . PRO A 1 86 ? -13.518 12.992 24.266 1.00 71.25 86 PRO A O 1
ATOM 660 N N . SER A 1 87 ? -12.324 12.549 22.411 1.00 79.88 87 SER A N 1
ATOM 661 C CA . SER A 1 87 ? -13.420 12.426 21.459 1.00 79.88 87 SER A CA 1
ATOM 662 C C . SER A 1 87 ? -13.362 11.056 20.774 1.00 79.88 87 SER A C 1
ATOM 664 O O . SER A 1 87 ? -12.306 10.619 20.343 1.00 79.88 87 SER A O 1
ATOM 666 N N . LEU A 1 88 ? -14.494 10.375 20.612 1.00 81.50 88 LEU A N 1
ATOM 667 C CA . LEU A 1 88 ? -14.597 9.117 19.852 1.00 81.50 88 LEU A CA 1
ATOM 668 C C . LEU A 1 88 ? -15.046 9.368 18.402 1.00 81.50 88 LEU A C 1
ATOM 670 O O . LEU A 1 88 ? -15.768 8.569 17.805 1.00 81.50 88 LEU A O 1
ATOM 674 N N . GLY A 1 89 ? -14.663 10.521 17.851 1.00 80.31 89 GLY A N 1
ATOM 675 C CA . GLY A 1 89 ? -15.012 10.961 16.502 1.00 80.31 89 GLY A CA 1
ATOM 676 C C . GLY A 1 89 ? -16.178 11.950 16.459 1.00 80.31 89 GLY A C 1
ATOM 677 O O . GLY A 1 89 ? -16.585 12.530 17.467 1.00 80.31 89 GLY A O 1
ATOM 678 N N . GLN A 1 90 ? -16.716 12.170 15.260 1.00 82.31 90 GLN A N 1
ATOM 679 C CA . GLN A 1 90 ? -17.787 13.137 15.006 1.00 82.31 90 GLN A CA 1
ATOM 680 C C . GLN A 1 90 ? -19.077 12.447 14.552 1.00 82.31 90 GLN A C 1
ATOM 682 O O . GLN A 1 90 ? -19.078 11.373 13.953 1.00 82.31 90 GLN A O 1
ATOM 687 N N . SER A 1 91 ? -20.210 13.069 14.861 1.00 75.38 91 SER A N 1
ATOM 688 C CA . SER A 1 91 ? -21.504 12.713 14.274 1.00 75.38 91 SER A CA 1
ATOM 689 C C . SER A 1 91 ? -21.624 13.219 12.831 1.00 75.38 91 SER A C 1
ATOM 691 O O . SER A 1 91 ? -20.836 14.043 12.377 1.00 75.38 91 SER A O 1
ATOM 693 N N . SER A 1 92 ? -22.682 12.804 12.131 1.00 77.44 92 SER A N 1
ATOM 694 C CA . SER A 1 92 ? -23.044 13.342 10.811 1.00 77.44 92 SER A CA 1
ATOM 695 C C . SER A 1 92 ? -23.411 14.837 10.822 1.00 77.44 92 SER A C 1
ATOM 697 O O . SER A 1 92 ? -23.575 15.430 9.761 1.00 77.44 92 SER A O 1
ATOM 699 N N . ALA A 1 93 ? -23.580 15.439 12.005 1.00 80.62 93 ALA A N 1
ATOM 700 C CA . ALA A 1 93 ? -23.862 16.859 12.215 1.00 80.62 93 ALA A CA 1
ATOM 701 C C . ALA A 1 93 ? -22.626 17.614 12.765 1.00 80.62 93 ALA A C 1
ATOM 703 O O . ALA A 1 93 ? -22.766 18.499 13.605 1.00 80.62 93 ALA A O 1
ATOM 704 N N . PRO A 1 94 ? -21.423 17.269 12.282 1.00 82.31 94 PRO A N 1
ATOM 705 C CA . PRO A 1 94 ? -20.083 17.559 12.830 1.00 82.31 94 PRO A CA 1
ATOM 706 C C . PRO A 1 94 ? -19.860 17.689 14.346 1.00 82.31 94 PRO A C 1
ATOM 708 O O . PRO A 1 94 ? -18.795 18.134 14.765 1.00 82.31 94 PRO A O 1
ATOM 711 N N . ALA A 1 95 ? -20.820 17.324 15.195 1.00 83.56 95 ALA A N 1
ATOM 712 C CA . ALA A 1 95 ? -20.656 17.410 16.641 1.00 83.56 95 ALA A CA 1
ATOM 713 C C . ALA A 1 95 ? -19.727 16.294 17.137 1.00 83.56 95 ALA A C 1
ATOM 715 O O . ALA A 1 95 ? -19.944 15.129 16.785 1.00 83.56 95 ALA A O 1
ATOM 716 N N . GLU A 1 96 ? -18.734 16.643 17.959 1.00 85.62 96 GLU A N 1
ATOM 717 C CA . GLU A 1 96 ? -17.860 15.672 18.622 1.00 85.62 96 GLU A CA 1
ATOM 718 C C . GLU A 1 96 ? -18.654 14.739 19.535 1.00 85.62 96 GLU A C 1
ATOM 720 O O . GLU A 1 96 ? -19.614 15.139 20.201 1.00 85.62 96 GLU A O 1
ATOM 725 N N . ARG A 1 97 ? -18.234 13.476 19.580 1.00 83.25 97 ARG A N 1
ATOM 726 C CA . ARG A 1 97 ? -18.743 12.487 20.523 1.00 83.25 97 ARG A CA 1
ATOM 727 C C . ARG A 1 97 ? -17.784 12.423 21.710 1.00 83.25 97 ARG A C 1
ATOM 729 O O . ARG A 1 97 ? -16.747 11.777 21.586 1.00 83.25 97 ARG A O 1
ATOM 736 N N . PRO A 1 98 ? -18.097 13.063 22.850 1.00 85.38 98 PRO A N 1
ATOM 737 C CA . PRO A 1 98 ? -17.197 13.060 23.996 1.00 85.38 98 PRO A CA 1
ATOM 738 C C . PRO A 1 98 ? -16.996 11.641 24.535 1.00 85.38 98 PRO A C 1
ATOM 740 O O . PRO A 1 98 ? -17.922 10.824 24.487 1.00 85.38 98 PRO A O 1
ATOM 743 N N . ASN A 1 99 ? -15.816 11.384 25.102 1.00 83.81 99 ASN A N 1
ATOM 744 C CA . ASN A 1 99 ? -15.478 10.155 25.819 1.00 83.81 99 ASN A CA 1
ATOM 745 C C . ASN A 1 99 ? -15.431 10.388 27.346 1.00 83.81 99 ASN A C 1
ATOM 747 O O . ASN A 1 99 ? -14.351 10.477 27.926 1.00 83.81 99 ASN A O 1
ATOM 751 N N . PRO A 1 100 ? -16.578 10.550 28.035 1.00 80.00 100 PRO A N 1
ATOM 752 C CA . PRO A 1 100 ? -16.585 10.896 29.460 1.00 80.00 100 PRO A CA 1
ATOM 753 C C . PRO A 1 100 ? -16.163 9.739 30.381 1.00 80.00 100 PRO A C 1
ATOM 755 O O . PRO A 1 100 ? -15.925 9.966 31.565 1.00 80.00 100 PRO A O 1
ATOM 758 N N . ALA A 1 101 ? -16.117 8.510 29.864 1.00 84.75 101 ALA A N 1
ATOM 759 C CA . ALA A 1 101 ? -15.771 7.302 30.605 1.00 84.75 101 ALA A CA 1
ATOM 760 C C . ALA A 1 101 ? -14.899 6.394 29.718 1.00 84.75 101 ALA A C 1
ATOM 762 O O . ALA A 1 101 ? -15.411 5.408 29.178 1.00 84.75 101 ALA A O 1
ATOM 763 N N . PRO A 1 102 ? -13.613 6.746 29.527 1.00 84.69 102 PRO A N 1
ATOM 764 C CA . PRO A 1 102 ? -12.696 5.934 28.740 1.00 84.69 102 PRO A CA 1
ATOM 765 C C . PRO A 1 102 ? -12.526 4.542 29.358 1.00 84.69 102 PRO A C 1
ATOM 767 O O . PRO A 1 102 ? -12.709 4.353 30.566 1.00 84.69 102 PRO A O 1
ATOM 770 N N . CYS A 1 103 ? -12.167 3.565 28.525 1.00 88.75 103 CYS A N 1
ATOM 771 C CA . CYS A 1 103 ? -11.736 2.255 29.001 1.00 88.75 103 CYS A CA 1
ATOM 772 C C . CYS A 1 103 ? -10.562 2.388 29.988 1.00 88.75 103 CYS A C 1
ATOM 774 O O . CYS A 1 103 ? -9.799 3.358 29.954 1.00 88.75 103 CYS A O 1
ATOM 776 N N . ALA A 1 104 ? -10.407 1.405 30.878 1.00 85.81 104 ALA A N 1
ATOM 777 C CA . ALA A 1 104 ? -9.236 1.355 31.747 1.00 85.81 104 ALA A CA 1
ATOM 778 C C . ALA A 1 104 ? -7.951 1.273 30.894 1.00 85.81 104 ALA A C 1
ATOM 780 O O . ALA A 1 104 ? -7.970 0.621 29.848 1.00 85.81 104 ALA A O 1
ATOM 781 N N . PRO A 1 105 ? -6.848 1.924 31.309 1.00 75.88 105 PRO A N 1
ATOM 782 C CA . PRO A 1 105 ? -5.602 1.890 30.553 1.00 75.88 105 PRO A CA 1
ATOM 783 C C . PRO A 1 105 ? -5.080 0.453 30.435 1.00 75.88 105 PRO A C 1
ATOM 785 O O . PRO A 1 105 ? -5.012 -0.271 31.431 1.00 75.88 105 PRO A O 1
ATOM 788 N N . GLY A 1 106 ? -4.702 0.063 29.217 1.00 76.12 106 GLY A N 1
ATOM 789 C CA . GLY A 1 106 ? -4.048 -1.212 28.942 1.00 76.12 106 GLY A CA 1
ATOM 790 C C . GLY A 1 106 ? -2.634 -1.223 29.493 1.00 76.12 106 GLY A C 1
ATOM 791 O O . GLY A 1 106 ? -1.780 -0.504 28.989 1.00 76.12 106 GLY A O 1
ATOM 792 N N . LEU A 1 107 ? -2.401 -2.013 30.538 1.00 81.81 107 LEU A N 1
ATOM 793 C CA . LEU A 1 107 ? -1.070 -2.273 31.102 1.00 81.81 107 LEU A CA 1
ATOM 794 C C . LEU A 1 107 ? -0.668 -3.744 30.934 1.00 81.81 107 LEU A C 1
ATOM 796 O O . LEU A 1 107 ? 0.178 -4.236 31.676 1.00 81.81 107 LEU A O 1
ATOM 800 N N . ALA A 1 108 ? -1.344 -4.455 30.031 1.00 90.06 108 ALA A N 1
ATOM 801 C CA . ALA A 1 108 ? -0.933 -5.789 29.637 1.00 90.06 108 ALA A CA 1
ATOM 802 C C . ALA A 1 108 ? 0.407 -5.715 28.890 1.00 90.06 108 ALA A C 1
ATOM 804 O O . ALA A 1 108 ? 0.757 -4.674 28.340 1.00 90.06 108 ALA A O 1
ATOM 805 N N . ASP A 1 109 ? 1.151 -6.805 28.981 1.00 90.44 109 ASP A N 1
ATOM 806 C CA . ASP A 1 109 ? 2.421 -7.073 28.312 1.00 90.44 109 ASP A CA 1
ATOM 807 C C . ASP A 1 109 ? 2.292 -8.538 27.890 1.00 90.44 109 ASP A C 1
ATOM 809 O O . ASP A 1 109 ? 2.421 -9.447 28.723 1.00 90.44 109 ASP A O 1
ATOM 813 N N . TYR A 1 110 ? 1.788 -8.751 26.677 1.00 91.94 110 TYR A N 1
ATOM 814 C CA . TYR A 1 110 ? 1.310 -10.067 26.262 1.00 91.94 110 TYR A CA 1
ATOM 815 C C . TYR A 1 110 ? 2.459 -11.013 25.909 1.00 91.94 110 TYR A C 1
ATOM 817 O O . TYR A 1 110 ? 2.362 -12.220 26.154 1.00 91.94 110 TYR A O 1
ATOM 825 N N . ASP A 1 111 ? 3.549 -10.478 25.365 1.00 91.56 111 ASP A N 1
ATOM 826 C CA . ASP A 1 111 ? 4.729 -11.248 24.981 1.00 91.56 111 ASP A CA 1
ATOM 827 C C . ASP A 1 111 ? 5.822 -11.301 26.066 1.00 91.56 111 ASP A C 1
ATOM 829 O O . ASP A 1 111 ? 6.718 -12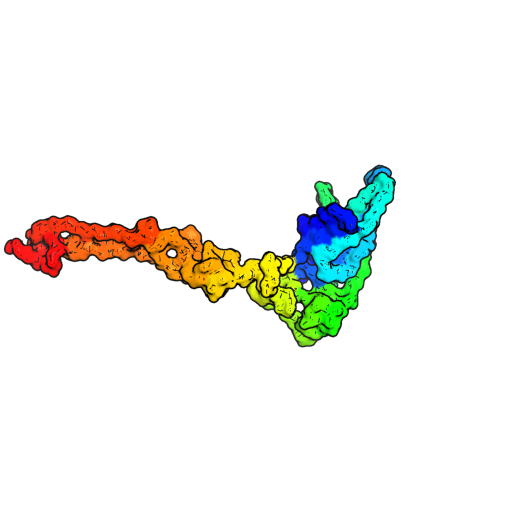.152 26.001 1.00 91.56 111 ASP A O 1
ATOM 833 N N . GLY A 1 112 ? 5.696 -10.489 27.119 1.00 91.50 112 GLY A N 1
ATOM 834 C CA . GLY A 1 112 ? 6.550 -10.506 28.297 1.00 91.50 112 GLY A CA 1
ATOM 835 C C . GLY A 1 112 ? 7.923 -9.882 28.071 1.00 91.50 112 GLY A C 1
ATOM 836 O O . GLY A 1 112 ? 8.864 -10.232 28.799 1.00 91.50 112 GLY A O 1
ATOM 837 N N . ASP A 1 113 ? 8.079 -9.012 27.073 1.00 88.75 113 ASP A N 1
ATOM 838 C CA . ASP A 1 113 ? 9.360 -8.380 26.764 1.00 88.75 113 ASP A CA 1
ATOM 839 C C . ASP A 1 113 ? 9.700 -7.177 27.664 1.00 88.75 113 ASP A C 1
ATOM 841 O O . ASP A 1 113 ? 10.838 -6.687 27.678 1.00 88.75 113 ASP A O 1
ATOM 845 N N . GLY A 1 114 ? 8.753 -6.782 28.519 1.00 88.44 114 GLY A N 1
ATOM 846 C CA . GLY A 1 114 ? 8.893 -5.701 29.484 1.00 88.44 114 GLY A CA 1
ATOM 847 C C . GLY A 1 114 ? 8.437 -4.341 28.958 1.00 88.44 114 GLY A C 1
ATOM 848 O O . GLY A 1 114 ? 8.574 -3.346 29.686 1.00 88.44 114 GLY A O 1
ATOM 849 N N . VAL A 1 115 ? 7.899 -4.276 27.739 1.00 86.81 115 VAL A N 1
ATOM 850 C CA . VAL A 1 115 ? 7.162 -3.138 27.196 1.00 86.81 115 VAL A CA 1
ATOM 851 C C . VAL A 1 115 ? 5.667 -3.464 27.249 1.00 86.81 115 VAL A C 1
ATOM 853 O O . VAL A 1 115 ? 5.209 -4.464 26.732 1.00 86.81 115 VAL A O 1
ATOM 856 N N . ALA A 1 116 ? 4.867 -2.619 27.904 1.00 89.00 116 ALA A N 1
ATOM 857 C CA . ALA A 1 116 ? 3.416 -2.823 27.902 1.00 89.00 116 ALA A CA 1
ATOM 858 C C . ALA A 1 116 ? 2.853 -2.648 26.483 1.00 89.00 116 ALA A C 1
ATOM 860 O O . ALA A 1 116 ? 3.248 -1.689 25.823 1.00 89.00 116 ALA A O 1
ATOM 861 N N . ASP A 1 117 ? 1.857 -3.446 26.088 1.00 89.31 117 ASP A N 1
ATOM 862 C CA . ASP A 1 117 ? 1.243 -3.481 24.750 1.00 89.31 117 ASP A CA 1
ATOM 863 C C . ASP A 1 117 ? 0.909 -2.075 24.219 1.00 89.31 117 ASP A C 1
ATOM 865 O O . ASP A 1 117 ? 1.142 -1.741 23.066 1.00 89.31 117 ASP A O 1
ATOM 869 N N . ILE A 1 118 ? 0.419 -1.180 25.085 1.00 87.44 118 ILE A N 1
ATOM 870 C CA . ILE A 1 118 ? 0.091 0.219 24.742 1.00 87.44 118 ILE A CA 1
ATOM 871 C C . ILE A 1 118 ? 1.292 1.050 24.250 1.00 87.44 118 ILE A C 1
ATOM 873 O O . ILE A 1 118 ? 1.120 2.083 23.604 1.00 87.44 118 ILE A O 1
ATOM 877 N N . ASN A 1 119 ? 2.504 0.628 24.590 1.00 85.88 119 ASN A N 1
ATOM 878 C CA . ASN A 1 119 ? 3.779 1.225 24.213 1.00 85.88 119 ASN A CA 1
ATOM 879 C C . ASN A 1 119 ? 4.606 0.317 23.318 1.00 85.88 119 ASN A C 1
ATOM 881 O O . ASN A 1 119 ? 5.673 0.745 22.905 1.00 85.88 119 ASN A O 1
ATOM 885 N N . ASP A 1 120 ? 4.114 -0.879 23.015 1.00 88.25 120 ASP A N 1
ATOM 886 C CA . ASP A 1 120 ? 4.846 -1.872 22.264 1.00 88.25 120 ASP A CA 1
ATOM 887 C C . ASP A 1 120 ? 4.501 -1.805 20.770 1.00 88.25 120 ASP A C 1
ATOM 889 O O . ASP A 1 120 ? 3.342 -1.923 20.381 1.00 88.25 120 ASP A O 1
ATOM 893 N N . SER A 1 121 ? 5.503 -1.598 19.916 1.00 88.81 121 SER A N 1
ATOM 894 C CA . SER A 1 121 ? 5.321 -1.628 18.456 1.00 88.81 121 SER A CA 1
ATOM 895 C C . SER A 1 121 ? 5.029 -3.038 17.913 1.00 88.81 121 SER A C 1
ATOM 897 O O . SER A 1 121 ? 4.470 -3.163 16.819 1.00 88.81 121 SER A O 1
ATOM 899 N N . CYS A 1 122 ? 5.317 -4.083 18.699 1.00 90.81 122 CYS A N 1
ATOM 900 C CA . CYS A 1 122 ? 5.015 -5.485 18.428 1.00 90.81 122 CYS A CA 1
ATOM 901 C C . CYS A 1 122 ? 4.379 -6.209 19.631 1.00 90.81 122 CYS A C 1
ATOM 903 O O . CYS A 1 122 ? 4.954 -7.182 20.093 1.00 90.81 122 CYS A O 1
ATOM 905 N N . PRO A 1 123 ? 3.137 -5.874 20.042 1.00 90.88 123 PRO A N 1
ATOM 906 C CA . PRO A 1 123 ? 2.512 -6.370 21.285 1.00 90.88 123 PRO A CA 1
ATOM 907 C C . PRO A 1 123 ? 2.403 -7.893 21.477 1.00 90.88 123 PRO A C 1
ATOM 909 O O . PRO A 1 123 ? 1.919 -8.360 22.503 1.00 90.88 123 PRO A O 1
ATOM 912 N N . LEU A 1 124 ? 2.702 -8.681 20.445 1.00 91.69 124 LEU A N 1
ATOM 913 C CA . LEU A 1 124 ? 2.600 -10.141 20.438 1.00 91.69 124 LEU A CA 1
ATOM 914 C C . LEU A 1 124 ? 3.944 -10.821 20.120 1.00 91.69 124 LEU A C 1
ATOM 916 O O . LEU A 1 124 ? 3.993 -12.052 20.039 1.00 91.69 124 LEU A O 1
ATOM 920 N N . VAL A 1 125 ? 5.008 -10.051 19.879 1.00 91.50 125 VAL A N 1
ATOM 921 C CA . VAL A 1 125 ? 6.316 -10.542 19.440 1.00 91.50 125 VAL A CA 1
ATOM 922 C C . VAL A 1 125 ? 7.411 -9.755 20.145 1.00 91.50 125 VAL A C 1
ATOM 924 O O . VAL A 1 125 ? 7.716 -8.629 19.759 1.00 91.50 125 VAL A O 1
ATOM 927 N N . SER A 1 126 ? 8.081 -10.435 21.078 1.00 91.25 126 SER A N 1
ATOM 928 C CA . SER A 1 126 ? 9.142 -9.841 21.886 1.00 91.25 126 SER A CA 1
ATOM 929 C C . SER A 1 126 ? 10.197 -9.172 21.003 1.00 91.25 126 SER A C 1
ATOM 931 O O . SER A 1 126 ? 10.915 -9.850 20.258 1.00 91.25 126 SER A O 1
ATOM 933 N N . ASN A 1 127 ? 10.298 -7.844 21.091 1.00 85.56 127 ASN A N 1
ATOM 934 C CA . ASN A 1 127 ? 11.200 -7.033 20.271 1.00 85.56 127 ASN A CA 1
ATOM 935 C C . ASN A 1 127 ? 12.210 -6.221 21.096 1.00 85.56 127 ASN A C 1
ATOM 937 O O . ASN A 1 127 ? 13.062 -5.520 20.543 1.00 85.56 127 ASN A O 1
ATOM 941 N N . GLY A 1 128 ? 12.212 -6.448 22.406 1.00 71.19 128 GLY A N 1
ATOM 942 C CA . GLY A 1 128 ? 13.329 -6.194 23.299 1.00 71.19 128 GLY A CA 1
ATOM 943 C C . GLY A 1 128 ? 12.929 -5.303 24.470 1.00 71.19 128 GLY A C 1
ATOM 944 O O . GLY A 1 128 ? 12.109 -4.403 24.325 1.00 71.19 128 GLY A O 1
ATOM 945 N N . PRO A 1 129 ? 13.558 -5.475 25.646 1.00 66.50 129 PRO A N 1
ATOM 946 C CA . PRO A 1 129 ? 13.227 -4.655 26.800 1.00 66.50 129 PRO A CA 1
ATOM 947 C C . PRO A 1 129 ? 13.614 -3.202 26.540 1.00 66.50 129 PRO A C 1
ATOM 949 O O . PRO A 1 129 ? 14.617 -2.958 25.874 1.00 66.50 129 PRO A O 1
ATOM 952 N N . VAL A 1 130 ? 12.909 -2.266 27.189 1.00 56.38 130 VAL A N 1
ATOM 953 C CA . VAL A 1 130 ? 13.046 -0.784 27.226 1.00 56.38 130 VAL A CA 1
ATOM 954 C C . VAL A 1 130 ? 14.475 -0.199 27.045 1.00 56.38 130 VAL A C 1
ATOM 956 O O . VAL A 1 130 ? 14.635 0.969 26.696 1.00 56.38 130 VAL A O 1
ATOM 959 N N . SER A 1 131 ? 15.538 -0.972 27.302 1.00 56.69 131 SER A N 1
ATOM 960 C CA . SER A 1 131 ? 16.947 -0.617 27.058 1.00 56.69 131 SER A CA 1
ATOM 961 C C . SER A 1 131 ? 17.454 -0.797 25.615 1.00 56.69 131 SER A C 1
ATOM 963 O O . SER A 1 131 ? 18.502 -0.244 25.283 1.00 56.69 131 SER A O 1
ATOM 965 N N . GLY A 1 132 ? 16.765 -1.573 24.779 1.00 56.34 132 GLY A N 1
ATOM 966 C CA . GLY A 1 132 ? 16.943 -1.611 23.331 1.00 56.34 132 GLY A CA 1
ATOM 967 C C . GLY A 1 132 ? 15.786 -0.838 22.717 1.00 56.34 132 GLY A C 1
ATOM 968 O O . GLY A 1 132 ? 14.640 -1.091 23.062 1.00 56.34 132 GLY A O 1
ATOM 969 N N . CYS A 1 133 ? 16.058 0.161 21.883 1.00 63.94 133 CYS A N 1
ATOM 970 C CA . CYS A 1 133 ? 14.988 0.831 21.153 1.00 63.94 133 CYS A CA 1
ATOM 971 C C . CYS A 1 133 ? 14.209 -0.234 20.377 1.00 63.94 133 CYS A C 1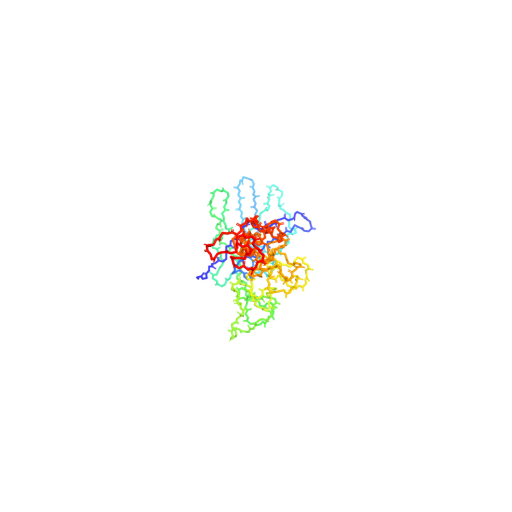
ATOM 973 O O . CYS A 1 133 ? 14.839 -0.987 19.635 1.00 63.94 133 CYS A O 1
ATOM 975 N N . GLN A 1 134 ? 12.888 -0.282 20.543 1.00 83.19 134 GLN A N 1
ATOM 976 C CA . GLN A 1 134 ? 12.021 -1.079 19.683 1.00 83.19 134 GLN A CA 1
ATOM 977 C C . GLN A 1 134 ? 12.288 -0.630 18.247 1.00 83.19 134 GLN A C 1
ATOM 979 O O . GLN A 1 134 ? 12.052 0.533 17.908 1.00 83.19 134 GLN A O 1
ATOM 984 N N . ALA A 1 135 ? 12.963 -1.483 17.479 1.00 89.06 135 ALA A N 1
ATOM 985 C CA . ALA A 1 135 ? 13.430 -1.119 16.154 1.00 89.06 135 ALA A CA 1
ATOM 986 C C . ALA A 1 135 ? 12.218 -0.945 15.242 1.00 89.06 135 ALA A C 1
ATOM 988 O O . ALA A 1 135 ? 11.315 -1.769 15.263 1.00 89.06 135 ALA A O 1
ATOM 989 N N . ASP A 1 136 ? 12.218 0.145 14.491 1.00 88.69 136 ASP A N 1
ATOM 990 C CA . ASP A 1 136 ? 11.174 0.516 13.541 1.00 88.69 136 ASP A CA 1
ATOM 991 C C . ASP A 1 136 ? 11.864 1.393 12.486 1.00 88.69 136 ASP A C 1
ATOM 993 O O . ASP A 1 136 ? 12.146 2.585 12.697 1.00 88.69 136 ASP A O 1
ATOM 997 N N . ARG A 1 137 ? 12.342 0.744 11.422 1.00 91.44 137 ARG A N 1
ATOM 998 C CA . ARG A 1 137 ? 13.254 1.348 10.442 1.00 91.44 137 ARG A CA 1
ATOM 999 C C . ARG A 1 137 ? 12.555 2.361 9.548 1.00 91.44 137 ARG A C 1
ATOM 1001 O O . ARG A 1 137 ? 13.159 3.399 9.253 1.00 91.44 137 ARG A O 1
ATOM 1008 N N . ASP A 1 138 ? 11.333 2.080 9.121 1.00 91.94 138 ASP A N 1
ATOM 1009 C CA . ASP A 1 138 ? 10.560 2.942 8.225 1.00 91.94 138 ASP A CA 1
ATOM 1010 C C . ASP A 1 138 ? 9.579 3.871 8.957 1.00 91.94 138 ASP A C 1
ATOM 1012 O O . ASP A 1 138 ? 9.130 4.864 8.374 1.00 91.94 138 ASP A O 1
ATOM 1016 N N . ARG A 1 139 ? 9.398 3.667 10.268 1.00 90.94 139 ARG A N 1
ATOM 1017 C CA . ARG A 1 139 ? 8.638 4.524 11.185 1.00 90.94 139 ARG A CA 1
ATOM 1018 C C . ARG A 1 139 ? 7.146 4.519 10.912 1.00 90.94 139 ARG A C 1
ATOM 1020 O O . ARG A 1 139 ? 6.494 5.563 11.062 1.00 90.94 139 ARG A O 1
ATOM 1027 N N . ASP A 1 140 ? 6.611 3.377 10.516 1.00 90.06 140 ASP A N 1
ATOM 1028 C CA . ASP A 1 140 ? 5.183 3.201 10.287 1.00 90.06 140 ASP A CA 1
ATOM 1029 C C . ASP A 1 140 ? 4.403 2.880 11.589 1.00 90.06 140 ASP A C 1
ATOM 1031 O O . ASP A 1 140 ? 3.184 3.085 11.669 1.00 90.06 140 ASP A O 1
ATOM 1035 N N . GLY A 1 141 ? 5.118 2.526 12.666 1.00 86.50 141 GLY A N 1
ATOM 1036 C CA . GLY A 1 141 ? 4.566 2.184 13.978 1.00 86.50 141 GLY A CA 1
ATOM 1037 C C . GLY A 1 141 ? 4.335 0.685 14.199 1.00 86.50 141 GLY A C 1
ATOM 1038 O O . GLY A 1 141 ? 3.771 0.304 15.229 1.00 86.50 141 GLY A O 1
ATOM 1039 N N . VAL A 1 142 ? 4.745 -0.160 13.260 1.00 90.44 142 VAL A N 1
ATOM 1040 C CA . VAL A 1 142 ? 4.947 -1.600 13.411 1.00 90.44 142 VAL A CA 1
ATOM 1041 C C . VAL A 1 142 ? 6.445 -1.817 13.643 1.00 90.44 142 VAL A C 1
ATOM 1043 O O . VAL A 1 142 ? 7.285 -1.221 12.984 1.00 90.44 142 VAL A O 1
ATOM 1046 N N . GLY A 1 143 ? 6.815 -2.607 14.650 1.00 91.06 143 GLY A N 1
ATOM 1047 C CA . GLY A 1 143 ? 8.235 -2.833 14.929 1.00 91.06 143 GLY A CA 1
ATOM 1048 C C . GLY A 1 143 ? 8.851 -3.834 13.950 1.00 91.06 143 GLY A C 1
ATOM 1049 O O . GLY A 1 143 ? 8.208 -4.820 13.605 1.00 91.06 143 GLY A O 1
ATOM 1050 N N . ASP A 1 144 ? 10.136 -3.676 13.620 1.00 91.56 144 ASP A N 1
ATOM 1051 C CA . ASP A 1 144 ? 10.921 -4.550 12.726 1.00 91.56 144 ASP A CA 1
ATOM 1052 C C . ASP A 1 144 ? 10.748 -6.058 13.029 1.00 91.56 144 ASP A C 1
ATOM 1054 O O . ASP A 1 144 ? 10.918 -6.898 12.150 1.00 91.56 144 ASP A O 1
ATOM 1058 N N . ALA A 1 145 ? 10.475 -6.426 14.287 1.00 91.81 145 ALA A N 1
ATOM 1059 C CA . ALA A 1 145 ? 10.317 -7.818 14.715 1.00 91.81 145 ALA A CA 1
ATOM 1060 C C . ALA A 1 145 ? 8.998 -8.470 14.266 1.00 91.81 145 ALA A C 1
ATOM 1062 O O . ALA A 1 145 ? 8.916 -9.697 14.212 1.00 91.81 145 ALA A O 1
ATOM 1063 N N . CYS A 1 146 ? 7.974 -7.667 13.988 1.00 92.69 146 CYS A N 1
ATOM 1064 C CA . CYS A 1 146 ? 6.643 -8.104 13.578 1.00 92.69 146 CYS A CA 1
ATOM 1065 C C . CYS A 1 146 ? 6.156 -7.404 12.303 1.00 92.69 146 CYS A C 1
ATOM 1067 O O . CYS A 1 146 ? 4.984 -7.540 11.962 1.00 92.69 146 CYS A O 1
ATOM 1069 N N . ASP A 1 147 ? 7.043 -6.671 11.631 1.00 94.50 147 ASP A N 1
ATOM 1070 C CA . ASP A 1 147 ? 6.775 -5.961 10.393 1.00 94.50 147 ASP A CA 1
ATOM 1071 C C . ASP A 1 147 ? 7.075 -6.857 9.182 1.00 94.50 147 ASP A C 1
ATOM 1073 O O . ASP A 1 147 ? 8.223 -7.249 8.942 1.00 94.50 147 ASP A O 1
ATOM 1077 N N . ASN A 1 148 ? 6.037 -7.189 8.412 1.00 95.62 148 ASN A N 1
ATOM 1078 C CA . ASN A 1 148 ? 6.158 -7.974 7.185 1.00 95.62 148 ASN A CA 1
ATOM 1079 C C . ASN A 1 148 ? 6.795 -7.196 6.015 1.00 95.62 148 ASN A C 1
ATOM 1081 O O . ASN A 1 148 ? 7.072 -7.797 4.976 1.00 95.62 148 ASN A O 1
ATOM 1085 N N . CYS A 1 149 ? 7.081 -5.904 6.196 1.00 95.94 149 CYS A N 1
ATOM 1086 C CA . CYS A 1 149 ? 7.815 -5.036 5.286 1.00 95.94 149 CYS A CA 1
ATOM 1087 C C . CYS A 1 149 ? 8.717 -4.032 6.021 1.00 95.94 149 CYS A C 1
ATOM 1089 O O . CYS A 1 149 ? 8.673 -2.848 5.727 1.00 95.94 149 CYS A O 1
ATOM 1091 N N . ALA A 1 150 ? 9.652 -4.512 6.850 1.00 94.69 150 ALA A N 1
ATOM 1092 C CA . ALA A 1 150 ? 10.542 -3.721 7.727 1.00 94.69 150 ALA A CA 1
ATOM 1093 C C . ALA A 1 150 ? 11.392 -2.576 7.110 1.00 94.69 150 ALA A C 1
ATOM 1095 O O . ALA A 1 150 ? 12.318 -2.075 7.751 1.00 94.69 150 ALA A O 1
ATOM 1096 N N . SER A 1 151 ? 11.242 -2.225 5.835 1.00 92.81 151 SER A N 1
ATOM 1097 C CA . SER A 1 151 ? 11.866 -1.050 5.206 1.00 92.81 151 SER A CA 1
ATOM 1098 C C . SER A 1 151 ? 10.884 -0.217 4.370 1.00 92.81 151 SER A C 1
ATOM 1100 O O . SER A 1 151 ? 11.309 0.774 3.770 1.00 92.81 151 SER A O 1
ATOM 1102 N N . VAL A 1 152 ? 9.613 -0.613 4.296 1.00 93.31 152 VAL A N 1
ATOM 1103 C CA . VAL A 1 152 ? 8.565 0.003 3.483 1.00 93.31 152 VAL A CA 1
ATOM 1104 C C . VAL A 1 152 ? 7.308 0.140 4.335 1.00 93.31 152 VAL A C 1
ATOM 1106 O O . VAL A 1 152 ? 6.562 -0.816 4.499 1.00 93.31 152 VAL A O 1
ATOM 1109 N N . ALA A 1 153 ? 7.036 1.373 4.764 1.00 93.62 153 ALA A N 1
ATOM 1110 C CA . ALA A 1 153 ? 5.936 1.676 5.669 1.00 93.62 153 ALA A CA 1
ATOM 1111 C C . ALA A 1 153 ? 4.581 1.142 5.167 1.00 93.62 153 ALA A C 1
ATOM 1113 O O . ALA A 1 153 ? 4.065 1.604 4.141 1.00 93.62 153 ALA A O 1
ATOM 1114 N N . ASN A 1 154 ? 3.972 0.235 5.929 1.00 92.88 154 ASN A N 1
ATOM 1115 C CA . ASN A 1 154 ? 2.720 -0.445 5.613 1.00 92.88 154 ASN A CA 1
ATOM 1116 C C . ASN A 1 154 ? 1.957 -0.814 6.898 1.00 92.88 154 ASN A C 1
ATOM 1118 O O . ASN A 1 154 ? 1.748 -1.973 7.253 1.00 92.88 154 ASN A O 1
ATOM 1122 N N . VAL A 1 155 ? 1.457 0.220 7.574 1.00 91.81 155 VAL A N 1
ATOM 1123 C CA . VAL A 1 155 ? 0.787 0.129 8.882 1.00 91.81 155 VAL A CA 1
ATOM 1124 C C . VAL A 1 155 ? -0.298 -0.955 8.961 1.00 91.81 155 VAL A C 1
ATOM 1126 O O . VAL A 1 155 ? -0.551 -1.501 10.034 1.00 91.81 155 VAL A O 1
ATOM 1129 N N . ASP A 1 156 ? -0.992 -1.243 7.860 1.00 90.50 156 ASP A N 1
ATOM 1130 C CA . ASP A 1 156 ? -2.062 -2.238 7.789 1.00 90.50 156 ASP A CA 1
ATOM 1131 C C . ASP A 1 156 ? -1.575 -3.691 7.677 1.00 90.50 156 ASP A C 1
ATOM 1133 O O . ASP A 1 156 ? -2.388 -4.592 7.893 1.00 90.50 156 ASP A O 1
ATOM 1137 N N . GLN A 1 157 ? -0.278 -3.909 7.423 1.00 93.31 157 GLN A N 1
ATOM 1138 C CA . GLN A 1 157 ? 0.403 -5.208 7.400 1.00 93.31 157 GLN A CA 1
ATOM 1139 C C . GLN A 1 157 ? -0.315 -6.229 6.508 1.00 93.31 157 GLN A C 1
ATOM 1141 O O . GLN A 1 157 ? -0.403 -7.415 6.830 1.00 93.31 157 GLN A O 1
ATOM 1146 N N . VAL A 1 158 ? -0.879 -5.764 5.389 1.00 93.19 158 VAL A N 1
ATOM 1147 C CA . VAL A 1 158 ? -1.582 -6.637 4.443 1.00 93.19 158 VAL A CA 1
ATOM 1148 C C . VAL A 1 158 ? -0.577 -7.590 3.800 1.00 93.19 158 VAL A C 1
ATOM 1150 O O . VAL A 1 158 ? 0.457 -7.162 3.296 1.00 93.19 158 VAL A O 1
ATOM 1153 N N . ASP A 1 159 ? -0.908 -8.876 3.835 1.00 94.06 159 ASP A N 1
ATOM 1154 C CA . ASP A 1 159 ? -0.207 -9.980 3.178 1.00 94.06 159 ASP A CA 1
ATOM 1155 C C . ASP A 1 159 ? -1.292 -10.871 2.556 1.00 94.06 159 ASP A C 1
ATOM 1157 O O . ASP A 1 159 ? -1.980 -11.634 3.247 1.00 94.06 159 ASP A O 1
ATOM 1161 N N . THR A 1 160 ? -1.552 -10.670 1.264 1.00 93.94 160 THR A N 1
ATOM 1162 C CA . THR A 1 160 ? -2.684 -11.292 0.567 1.00 93.94 160 THR A CA 1
ATOM 1163 C C . THR A 1 160 ? -2.451 -12.781 0.298 1.00 93.94 160 THR A C 1
ATOM 1165 O O . THR A 1 160 ? -3.420 -13.552 0.265 1.00 93.94 160 THR A O 1
ATOM 1168 N N . ASP A 1 161 ? -1.202 -13.206 0.101 1.00 93.25 161 ASP A N 1
ATOM 1169 C CA . ASP A 1 161 ? -0.861 -14.594 -0.222 1.00 93.25 161 ASP A CA 1
ATOM 1170 C C . ASP A 1 161 ? -0.419 -15.424 1.002 1.00 93.25 161 ASP A C 1
ATOM 1172 O O . ASP A 1 161 ? -0.393 -16.659 0.934 1.00 93.25 161 ASP A O 1
ATOM 1176 N N . GLY A 1 162 ? -0.187 -14.768 2.142 1.00 95.44 162 GLY A N 1
ATOM 1177 C CA . GLY A 1 162 ? 0.154 -15.379 3.420 1.00 95.44 162 GLY A CA 1
ATOM 1178 C C . GLY A 1 162 ? 1.585 -15.907 3.473 1.00 95.44 162 GLY A C 1
ATOM 1179 O O . GLY A 1 162 ? 1.849 -16.856 4.225 1.00 95.44 162 GLY A O 1
ATOM 1180 N N . ASN A 1 163 ? 2.485 -15.381 2.641 1.00 94.06 163 ASN A N 1
ATOM 1181 C CA . ASN A 1 163 ? 3.867 -15.843 2.562 1.00 94.06 163 ASN A CA 1
ATOM 1182 C C . ASN A 1 163 ? 4.779 -15.222 3.648 1.00 94.06 163 ASN A C 1
ATOM 1184 O O . ASN A 1 163 ? 5.899 -15.705 3.845 1.00 94.06 163 ASN A O 1
ATOM 1188 N N . GLY A 1 164 ? 4.289 -14.222 4.393 1.00 94.44 164 GLY A N 1
ATOM 1189 C CA . GLY A 1 164 ? 5.012 -13.507 5.447 1.00 94.44 164 GLY A CA 1
ATOM 1190 C C . GLY A 1 164 ? 5.741 -12.238 4.990 1.00 94.44 164 GLY A C 1
ATOM 1191 O O . GLY A 1 164 ? 6.336 -11.566 5.831 1.00 94.44 164 GLY A O 1
ATOM 1192 N N . VAL A 1 165 ? 5.699 -11.909 3.699 1.00 95.00 165 VAL A N 1
ATOM 1193 C CA . VAL A 1 165 ? 6.130 -10.642 3.094 1.00 95.00 165 VAL A CA 1
ATOM 1194 C C . VAL A 1 165 ? 4.874 -9.827 2.806 1.00 95.00 165 VAL A C 1
ATOM 1196 O O . VAL A 1 165 ? 3.909 -10.340 2.249 1.00 95.00 165 VAL A O 1
ATOM 1199 N N . GLY A 1 166 ? 4.848 -8.564 3.222 1.00 95.31 166 GLY A N 1
ATOM 1200 C CA . GLY A 1 166 ? 3.677 -7.722 2.995 1.00 95.31 166 GLY A CA 1
ATOM 1201 C C . GLY A 1 166 ? 3.532 -7.299 1.534 1.00 95.31 166 GLY A C 1
ATOM 1202 O O . GLY A 1 166 ? 4.518 -7.071 0.833 1.00 95.31 166 GLY A O 1
ATOM 1203 N N . ASP A 1 167 ? 2.290 -7.077 1.103 1.00 93.50 167 ASP A N 1
ATOM 1204 C CA . ASP A 1 167 ? 1.951 -6.628 -0.255 1.00 93.50 167 ASP A CA 1
ATOM 1205 C C . ASP A 1 167 ? 2.699 -5.333 -0.645 1.00 93.50 167 ASP A C 1
ATOM 1207 O O . ASP A 1 167 ? 2.964 -5.080 -1.817 1.00 93.50 167 ASP A O 1
ATOM 1211 N N . ALA A 1 168 ? 3.052 -4.496 0.338 1.00 93.88 168 ALA A N 1
ATOM 1212 C CA . ALA A 1 168 ? 3.750 -3.230 0.121 1.00 93.88 168 ALA A CA 1
ATOM 1213 C C . ALA A 1 168 ? 5.207 -3.390 -0.349 1.00 93.88 168 ALA A C 1
ATOM 1215 O O . ALA A 1 168 ? 5.723 -2.508 -1.039 1.00 93.88 168 ALA A O 1
ATOM 1216 N N . CYS A 1 169 ? 5.862 -4.489 0.025 1.00 94.44 169 CYS A N 1
ATOM 1217 C CA . CYS A 1 169 ? 7.258 -4.787 -0.293 1.00 94.44 169 CYS A CA 1
ATOM 1218 C C . CYS A 1 169 ? 7.425 -6.107 -1.057 1.00 94.44 169 CYS A C 1
ATOM 1220 O O . CYS A 1 169 ? 8.548 -6.585 -1.209 1.00 94.44 169 CYS A O 1
ATOM 1222 N N . GLN A 1 170 ? 6.322 -6.695 -1.519 1.00 94.88 170 GLN A N 1
ATOM 1223 C CA . GLN A 1 170 ? 6.339 -7.871 -2.369 1.00 94.88 170 GLN A CA 1
ATOM 1224 C C . GLN A 1 170 ? 7.048 -7.537 -3.686 1.00 94.88 170 GLN A C 1
ATOM 1226 O O . GLN A 1 170 ? 6.674 -6.579 -4.358 1.00 94.88 170 GLN A O 1
ATOM 1231 N N . ASP A 1 171 ? 8.057 -8.339 -4.009 1.00 94.12 171 ASP A N 1
ATOM 1232 C CA . ASP A 1 171 ? 8.884 -8.277 -5.217 1.00 94.12 171 ASP A CA 1
ATOM 1233 C C . ASP A 1 171 ? 8.874 -9.694 -5.805 1.00 94.12 171 ASP A C 1
ATOM 1235 O O . ASP A 1 171 ? 9.411 -10.636 -5.201 1.00 94.12 171 ASP A O 1
ATOM 1239 N N . ALA A 1 172 ? 8.112 -9.894 -6.880 1.00 93.19 172 ALA A N 1
ATOM 1240 C CA . ALA A 1 172 ? 7.836 -11.234 -7.391 1.00 93.19 172 ALA A CA 1
ATOM 1241 C C . ALA A 1 172 ? 8.906 -11.752 -8.365 1.00 93.19 172 ALA A C 1
ATOM 1243 O O . ALA A 1 172 ? 8.996 -12.974 -8.558 1.00 93.19 172 ALA A O 1
ATOM 1244 N N . ASP A 1 173 ? 9.750 -10.884 -8.919 1.00 94.31 173 ASP A N 1
ATOM 1245 C CA . ASP A 1 173 ? 10.833 -11.272 -9.826 1.00 94.31 173 ASP A CA 1
ATOM 1246 C C . ASP A 1 173 ? 12.255 -11.094 -9.261 1.00 94.31 173 ASP A C 1
ATOM 1248 O O . ASP A 1 173 ? 13.209 -11.680 -9.793 1.00 94.31 173 ASP A O 1
ATOM 1252 N N . GLY A 1 174 ? 12.378 -10.441 -8.108 1.00 94.19 174 GLY A N 1
ATOM 1253 C CA . GLY A 1 174 ? 13.582 -10.353 -7.296 1.00 94.19 174 GLY A CA 1
ATOM 1254 C C . GLY A 1 174 ? 14.586 -9.307 -7.769 1.00 94.19 174 GLY A C 1
ATOM 1255 O O . GLY A 1 174 ? 15.785 -9.479 -7.507 1.00 94.19 174 GLY A O 1
ATOM 1256 N N . ASP A 1 175 ? 14.152 -8.276 -8.491 1.00 93.31 175 ASP A N 1
ATOM 1257 C CA . ASP A 1 175 ? 15.029 -7.204 -8.966 1.00 93.31 175 ASP A CA 1
ATOM 1258 C C . ASP A 1 175 ? 15.270 -6.074 -7.946 1.00 93.31 175 ASP A C 1
ATOM 1260 O O . ASP A 1 175 ? 16.167 -5.239 -8.126 1.00 93.31 175 ASP A O 1
ATOM 1264 N N . GLY A 1 176 ? 14.560 -6.117 -6.815 1.00 92.50 176 GLY A N 1
ATOM 1265 C CA . GLY A 1 176 ? 14.662 -5.164 -5.719 1.00 92.50 176 GLY A CA 1
ATOM 1266 C C . GLY A 1 176 ? 13.641 -4.028 -5.765 1.00 92.50 176 GLY A C 1
ATOM 1267 O O . GLY A 1 176 ? 13.705 -3.152 -4.891 1.00 92.50 176 GLY A O 1
ATOM 1268 N N . TYR A 1 177 ? 12.714 -4.027 -6.723 1.00 92.81 177 TYR A N 1
ATOM 1269 C CA . TYR A 1 177 ? 11.595 -3.099 -6.788 1.00 92.81 177 TYR A CA 1
ATOM 1270 C C . TYR A 1 177 ? 10.286 -3.821 -6.463 1.00 92.81 177 TYR A C 1
ATOM 1272 O O . TYR A 1 177 ? 9.950 -4.816 -7.085 1.00 92.81 177 TYR A O 1
ATOM 1280 N N . PRO A 1 178 ? 9.508 -3.340 -5.479 1.00 92.12 178 PRO A N 1
ATOM 1281 C CA . PRO A 1 178 ? 8.246 -3.983 -5.162 1.00 92.12 178 PRO A CA 1
ATOM 1282 C C . PRO A 1 178 ? 7.183 -3.673 -6.220 1.00 92.12 178 PRO A C 1
ATOM 1284 O O . PRO A 1 178 ? 7.233 -2.626 -6.872 1.00 92.12 178 PRO A O 1
ATOM 1287 N N . VAL A 1 179 ? 6.123 -4.482 -6.251 1.00 87.88 179 VAL A N 1
ATOM 1288 C CA . VAL A 1 179 ? 4.945 -4.358 -7.135 1.00 87.88 179 VAL A CA 1
ATOM 1289 C C . VAL A 1 179 ? 4.334 -2.949 -7.220 1.00 87.88 179 VAL A C 1
ATOM 1291 O O . VAL A 1 179 ? 3.664 -2.592 -8.185 1.00 87.88 179 VAL A O 1
ATOM 1294 N N . THR A 1 180 ? 4.515 -2.120 -6.188 1.00 87.38 180 THR A N 1
ATOM 1295 C CA . THR A 1 180 ? 3.995 -0.742 -6.148 1.00 87.38 180 THR A CA 1
ATOM 1296 C C . THR A 1 180 ? 4.851 0.267 -6.915 1.00 87.38 180 THR A C 1
ATOM 1298 O O . THR A 1 180 ? 4.389 1.379 -7.182 1.00 87.38 180 THR A O 1
ATOM 1301 N N . GLN A 1 181 ? 6.091 -0.095 -7.233 1.00 91.44 181 GLN A N 1
ATOM 1302 C CA . GLN A 1 181 ? 7.083 0.731 -7.920 1.00 91.44 181 GLN A CA 1
ATOM 1303 C C . GLN A 1 181 ? 7.468 0.145 -9.278 1.00 91.44 181 GLN A C 1
ATOM 1305 O O . GLN A 1 181 ? 7.890 0.905 -10.145 1.00 91.44 181 GLN A O 1
ATOM 1310 N N . ASP A 1 182 ? 7.288 -1.159 -9.468 1.00 94.62 182 ASP A N 1
ATOM 1311 C CA . ASP A 1 182 ? 7.544 -1.843 -10.723 1.00 94.62 182 ASP A CA 1
ATOM 1312 C C . ASP A 1 182 ? 6.284 -1.920 -11.610 1.00 94.62 182 ASP A C 1
ATOM 1314 O O . ASP A 1 182 ? 5.203 -2.348 -11.196 1.00 94.62 182 ASP A O 1
ATOM 1318 N N . CYS A 1 183 ? 6.420 -1.480 -12.861 1.00 94.94 183 CYS A N 1
ATOM 1319 C CA . CYS A 1 183 ? 5.378 -1.556 -13.872 1.00 94.94 183 CYS A CA 1
ATOM 1320 C C . CYS A 1 183 ? 5.192 -2.974 -14.451 1.00 94.94 183 CYS A C 1
ATOM 1322 O O . CYS A 1 183 ? 4.156 -3.232 -15.079 1.00 94.94 183 CYS A O 1
ATOM 1324 N N . ASN A 1 184 ? 6.131 -3.898 -14.216 1.00 94.88 184 ASN A N 1
ATOM 1325 C CA . ASN A 1 184 ? 6.003 -5.318 -14.526 1.00 94.88 184 ASN A CA 1
ATOM 1326 C C . ASN A 1 184 ? 6.813 -6.226 -13.575 1.00 94.88 184 ASN A C 1
ATOM 1328 O O . ASN A 1 184 ? 7.758 -6.873 -14.015 1.00 94.88 184 ASN A O 1
ATOM 1332 N N . ASP A 1 185 ? 6.275 -6.417 -12.366 1.00 92.56 185 ASP A N 1
ATOM 1333 C CA . ASP A 1 185 ? 6.765 -7.272 -11.253 1.00 92.56 185 ASP A CA 1
ATOM 1334 C C . ASP A 1 185 ? 6.871 -8.787 -11.566 1.00 92.56 185 ASP A C 1
ATOM 1336 O O . ASP A 1 185 ? 6.916 -9.649 -10.695 1.00 92.56 185 ASP A O 1
ATOM 1340 N N . 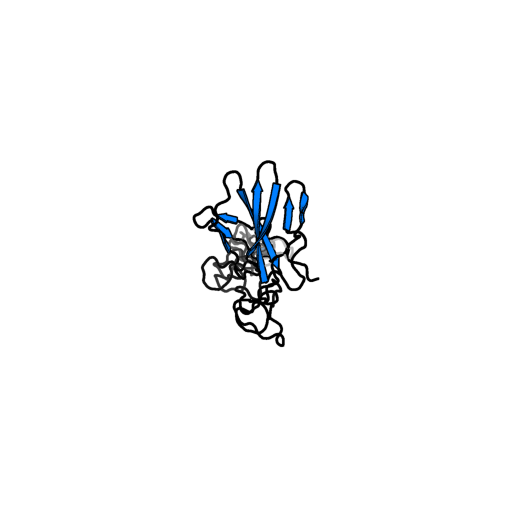ALA A 1 186 ? 6.814 -9.169 -12.839 1.00 95.69 186 ALA A N 1
ATOM 1341 C CA . ALA A 1 186 ? 7.05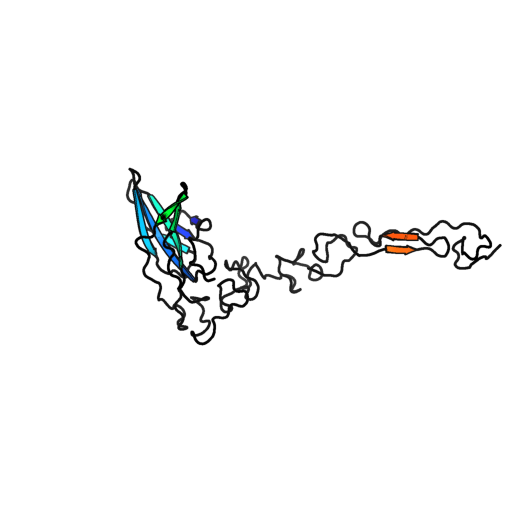8 -10.528 -13.309 1.00 95.69 186 ALA A CA 1
ATOM 1342 C C . ALA A 1 186 ? 8.264 -10.606 -14.260 1.00 95.69 186 ALA A C 1
ATOM 1344 O O . ALA A 1 186 ? 8.511 -11.672 -14.844 1.00 95.69 186 ALA A O 1
ATOM 1345 N N . ASN A 1 187 ? 8.969 -9.497 -14.483 1.00 95.88 187 ASN A N 1
ATOM 1346 C CA . ASN A 1 187 ? 10.106 -9.412 -15.376 1.00 95.88 187 ASN A CA 1
ATOM 1347 C C . ASN A 1 187 ? 11.203 -8.479 -14.820 1.00 95.88 187 ASN A C 1
ATOM 1349 O O . ASN A 1 187 ? 11.142 -7.280 -15.079 1.00 95.88 187 ASN A O 1
ATOM 1353 N N . PRO A 1 188 ? 12.326 -9.031 -14.320 1.00 96.81 188 PRO A N 1
ATOM 1354 C CA . PRO A 1 188 ? 13.357 -8.280 -13.591 1.00 96.81 188 PRO A CA 1
ATOM 1355 C C . PRO A 1 188 ? 14.232 -7.384 -14.490 1.00 96.81 188 PRO A C 1
ATOM 1357 O O . PRO A 1 188 ? 15.321 -6.954 -14.114 1.00 96.81 188 PRO A O 1
ATOM 1360 N N . ALA A 1 189 ? 13.846 -7.224 -15.757 1.00 96.44 189 ALA A N 1
ATOM 1361 C CA . ALA A 1 189 ? 14.464 -6.318 -16.718 1.00 96.44 189 ALA A CA 1
ATOM 1362 C C . ALA A 1 189 ? 13.625 -5.055 -16.952 1.00 96.44 189 ALA A C 1
ATOM 1364 O O . ALA A 1 189 ? 14.091 -4.167 -17.662 1.00 96.44 189 ALA A O 1
ATOM 1365 N N . ILE A 1 190 ? 12.403 -5.015 -16.419 1.00 96.38 190 ILE A N 1
ATOM 1366 C CA . ILE A 1 190 ? 11.482 -3.891 -16.512 1.00 96.38 190 ILE A CA 1
ATOM 1367 C C . ILE A 1 190 ? 11.292 -3.405 -15.090 1.00 96.38 190 ILE A C 1
ATOM 1369 O O . ILE A 1 190 ? 10.686 -4.115 -14.313 1.00 96.38 190 ILE A O 1
ATOM 1373 N N . HIS A 1 191 ? 11.858 -2.251 -14.760 1.00 96.56 191 HIS A N 1
ATOM 1374 C CA . HIS A 1 191 ? 11.819 -1.686 -13.418 1.00 96.56 191 HIS A CA 1
ATOM 1375 C C . HIS A 1 191 ? 12.287 -0.231 -13.432 1.00 96.56 191 HIS A C 1
ATOM 1377 O O . HIS A 1 191 ? 13.005 0.181 -14.349 1.00 96.56 191 HIS A O 1
ATOM 1383 N N . PRO A 1 192 ? 12.014 0.562 -12.380 1.00 96.94 192 PRO A N 1
ATOM 1384 C CA . PRO A 1 192 ? 12.474 1.940 -12.301 1.00 96.94 192 PRO A CA 1
ATOM 1385 C C . PRO A 1 192 ? 13.965 2.117 -12.628 1.00 96.94 192 PRO A C 1
ATOM 1387 O O . PRO A 1 192 ? 14.854 1.547 -11.981 1.00 96.94 192 PRO A O 1
ATOM 1390 N N . GLY A 1 193 ? 14.246 2.933 -13.645 1.00 93.81 193 GLY A N 1
ATOM 1391 C CA . GLY A 1 193 ? 15.605 3.267 -14.077 1.00 93.81 193 GLY A CA 1
ATOM 1392 C C . GLY A 1 193 ? 16.358 2.158 -14.822 1.00 93.81 193 GLY A C 1
ATOM 1393 O O . GLY A 1 193 ? 17.590 2.242 -14.914 1.00 93.81 193 GLY A O 1
ATOM 1394 N N . ALA A 1 194 ? 15.667 1.131 -15.331 1.00 96.06 194 ALA A N 1
ATOM 1395 C CA . ALA A 1 194 ? 16.249 0.191 -16.284 1.00 96.06 194 ALA A CA 1
ATOM 1396 C C . ALA A 1 194 ? 16.724 0.899 -17.571 1.00 96.06 194 ALA A C 1
ATOM 1398 O O . ALA A 1 194 ? 16.518 2.092 -17.792 1.00 96.06 194 ALA A O 1
ATOM 1399 N N . VAL A 1 195 ? 17.446 0.170 -18.422 1.00 94.81 195 VAL A N 1
ATOM 1400 C CA . VAL A 1 195 ? 17.857 0.702 -19.726 1.00 94.81 195 VAL A CA 1
ATOM 1401 C C . VAL A 1 195 ? 16.739 0.455 -20.724 1.00 94.81 195 VAL A C 1
ATOM 1403 O O . VAL A 1 195 ? 16.471 -0.699 -21.041 1.00 94.81 195 VAL A O 1
ATOM 1406 N N . GLU A 1 196 ? 16.200 1.535 -21.281 1.00 94.50 196 GLU A N 1
ATOM 1407 C CA . GLU A 1 196 ? 15.238 1.483 -22.381 1.00 94.50 196 GLU A CA 1
ATOM 1408 C C . GLU A 1 196 ? 15.742 0.638 -23.558 1.00 94.50 196 GLU A C 1
ATOM 1410 O O . GLU A 1 196 ? 16.863 0.814 -24.068 1.00 94.50 196 GLU A O 1
ATOM 1415 N N . LEU A 1 197 ? 14.886 -0.267 -24.026 1.00 95.00 197 LEU A N 1
ATOM 1416 C CA . LEU A 1 197 ? 15.067 -1.034 -25.245 1.00 95.00 197 LEU A CA 1
ATOM 1417 C C . LEU A 1 197 ? 13.985 -0.652 -26.244 1.00 95.00 197 LEU A C 1
ATOM 1419 O O . LEU A 1 197 ? 12.866 -0.331 -25.898 1.00 95.00 197 LEU A O 1
ATOM 1423 N N . CYS A 1 198 ? 14.304 -0.753 -27.533 1.00 95.44 198 CYS A N 1
ATOM 1424 C CA . CYS A 1 198 ? 13.302 -0.574 -28.578 1.00 95.44 198 CYS A CA 1
ATOM 1425 C C . CYS A 1 198 ? 12.432 -1.835 -28.707 1.00 95.44 198 CYS A C 1
ATOM 1427 O O . CYS A 1 198 ? 12.663 -2.654 -29.605 1.00 95.44 198 CYS A O 1
ATOM 1429 N N . ASN A 1 199 ? 11.495 -2.033 -27.785 1.00 95.06 199 ASN A N 1
ATOM 1430 C CA . ASN A 1 199 ? 10.657 -3.231 -27.684 1.00 95.06 199 ASN A CA 1
ATOM 1431 C C . ASN A 1 199 ? 9.154 -2.908 -27.527 1.00 95.06 199 ASN A C 1
ATOM 1433 O O . ASN A 1 199 ? 8.331 -3.827 -27.583 1.00 95.06 199 ASN A O 1
ATOM 1437 N N . GLY A 1 200 ? 8.790 -1.627 -27.418 1.00 95.06 200 GLY A N 1
ATOM 1438 C CA . GLY A 1 200 ? 7.415 -1.163 -27.251 1.00 95.06 200 GLY A CA 1
ATOM 1439 C C . GLY A 1 200 ? 6.903 -1.250 -25.815 1.00 95.06 200 GLY A C 1
ATOM 1440 O O . GLY A 1 200 ? 5.685 -1.204 -25.617 1.00 95.06 200 GLY A O 1
ATOM 1441 N N . LEU A 1 201 ? 7.801 -1.415 -24.847 1.00 96.12 201 LEU A N 1
ATOM 1442 C CA . LEU A 1 201 ? 7.541 -1.423 -23.414 1.00 96.12 201 LEU A CA 1
ATOM 1443 C C . LEU A 1 201 ? 8.190 -0.185 -22.776 1.00 96.12 201 LEU A C 1
ATOM 1445 O O . LEU A 1 201 ? 9.046 0.457 -23.371 1.00 96.12 201 LEU A O 1
ATOM 1449 N N . ASP A 1 202 ? 7.699 0.168 -21.595 1.00 96.50 202 ASP A N 1
ATOM 1450 C CA . ASP A 1 202 ? 8.317 1.143 -20.692 1.00 96.50 202 ASP A CA 1
ATOM 1451 C C . ASP A 1 202 ? 9.237 0.320 -19.790 1.00 96.50 202 ASP A C 1
ATOM 1453 O O . ASP A 1 202 ? 8.752 -0.300 -18.842 1.00 96.50 202 ASP A O 1
ATOM 1457 N N . ASP A 1 203 ? 10.501 0.145 -20.187 1.00 96.94 203 ASP A N 1
ATOM 1458 C CA . ASP A 1 203 ? 11.420 -0.738 -19.464 1.00 96.94 203 ASP A CA 1
ATOM 1459 C C . ASP A 1 203 ? 11.880 -0.066 -18.164 1.00 96.94 203 ASP A C 1
ATOM 1461 O O . ASP A 1 203 ? 12.102 -0.748 -17.167 1.00 96.94 203 ASP A O 1
ATOM 1465 N N . ASP A 1 204 ? 12.007 1.262 -18.147 1.00 96.62 204 ASP A N 1
ATOM 1466 C CA . ASP A 1 204 ? 12.484 2.024 -16.995 1.00 96.62 204 ASP A CA 1
ATOM 1467 C C . ASP A 1 204 ? 11.372 2.548 -16.060 1.00 96.62 204 ASP A C 1
ATOM 1469 O O . ASP A 1 204 ? 11.660 3.274 -15.098 1.00 96.62 204 ASP A O 1
ATOM 1473 N N . CYS A 1 205 ? 10.120 2.166 -16.334 1.00 96.19 205 CYS A N 1
ATOM 1474 C CA . CYS A 1 205 ? 8.893 2.506 -15.614 1.00 96.19 205 CYS A CA 1
ATOM 1475 C C . CYS A 1 205 ? 8.700 4.013 -15.351 1.00 96.19 205 CYS A C 1
ATOM 1477 O O . CYS A 1 205 ? 8.136 4.410 -14.320 1.00 96.19 205 CYS A O 1
ATOM 1479 N N . ASN A 1 206 ? 9.162 4.886 -16.250 1.00 95.50 206 ASN A N 1
ATOM 1480 C CA . ASN A 1 206 ? 9.028 6.336 -16.096 1.00 95.50 206 ASN A CA 1
ATOM 1481 C C . ASN A 1 206 ? 7.722 6.908 -16.693 1.00 95.50 206 ASN A C 1
ATOM 1483 O O . ASN A 1 206 ? 7.429 8.103 -16.531 1.00 95.50 206 ASN A O 1
ATOM 1487 N N . GLY A 1 207 ? 6.910 6.064 -17.336 1.00 94.88 207 GLY A N 1
ATOM 1488 C CA . GLY A 1 207 ? 5.640 6.411 -17.968 1.00 94.88 207 GLY A CA 1
ATOM 1489 C C . GLY A 1 207 ? 5.752 6.810 -19.444 1.00 94.88 207 GLY A C 1
ATOM 1490 O O . GLY A 1 207 ? 4.736 7.193 -20.041 1.00 94.88 207 GLY A O 1
ATOM 1491 N N . ALA A 1 208 ? 6.947 6.760 -20.030 1.00 94.94 208 ALA A N 1
ATOM 1492 C CA . ALA A 1 208 ? 7.188 6.861 -21.463 1.00 94.94 208 ALA A CA 1
ATOM 1493 C C . ALA A 1 208 ? 7.611 5.491 -22.024 1.00 94.94 208 ALA A C 1
ATOM 1495 O O . ALA A 1 208 ? 7.934 4.580 -21.288 1.00 94.94 208 ALA A O 1
ATOM 1496 N N . VAL A 1 209 ? 7.450 5.307 -23.334 1.00 95.25 209 VAL A N 1
ATOM 1497 C CA . VAL A 1 209 ? 7.759 4.039 -24.009 1.00 95.25 209 VAL A CA 1
ATOM 1498 C C . VAL A 1 209 ? 8.814 4.319 -25.066 1.00 95.25 209 VAL A C 1
ATOM 1500 O O . VAL A 1 209 ? 8.593 5.193 -25.919 1.00 95.25 209 VAL A O 1
ATOM 1503 N N . ASP A 1 210 ? 9.892 3.533 -25.059 1.00 93.50 210 ASP A N 1
ATOM 1504 C CA . ASP A 1 210 ? 10.997 3.574 -26.018 1.00 93.50 210 ASP A CA 1
ATOM 1505 C C . ASP A 1 210 ? 11.675 4.966 -26.138 1.00 93.50 210 ASP A C 1
ATOM 1507 O O . ASP A 1 210 ? 12.080 5.391 -27.236 1.00 93.50 210 ASP A O 1
ATOM 1511 N N . GLU A 1 211 ? 11.771 5.750 -25.062 1.00 92.75 211 GLU A N 1
ATOM 1512 C CA . GLU A 1 211 ? 12.374 7.086 -25.108 1.00 92.75 211 GLU A CA 1
ATOM 1513 C C . GLU A 1 211 ? 13.904 7.085 -24.962 1.00 92.75 211 GLU A C 1
ATOM 1515 O O . GLU A 1 211 ? 14.559 6.094 -24.676 1.00 92.75 211 GLU A O 1
ATOM 1520 N N . ASN A 1 212 ? 14.530 8.237 -25.233 1.00 90.50 212 ASN A N 1
ATOM 1521 C CA . ASN A 1 212 ? 15.983 8.441 -25.108 1.00 90.50 212 ASN A CA 1
ATOM 1522 C C . ASN A 1 212 ? 16.888 7.484 -25.927 1.00 90.50 212 ASN A C 1
ATOM 1524 O O . ASN A 1 212 ? 18.111 7.577 -25.835 1.00 90.50 212 ASN A O 1
ATOM 1528 N N . LEU A 1 213 ? 16.331 6.672 -26.833 1.00 92.88 213 LEU A N 1
ATOM 1529 C CA . LEU A 1 213 ? 17.069 5.743 -27.709 1.00 92.88 213 LEU A CA 1
ATOM 1530 C C . LEU A 1 213 ? 17.874 6.424 -28.833 1.00 92.88 213 LEU A C 1
ATOM 1532 O O . LEU A 1 213 ? 18.645 5.788 -29.555 1.00 92.88 213 LEU A O 1
ATOM 1536 N N . GLY A 1 214 ? 17.720 7.740 -28.991 1.00 91.00 214 GLY A N 1
ATOM 1537 C CA . GLY A 1 214 ? 18.502 8.550 -29.917 1.00 91.00 214 GLY A CA 1
ATOM 1538 C C . GLY A 1 214 ? 18.127 8.358 -31.389 1.00 91.00 214 GLY A C 1
ATOM 1539 O O . GLY A 1 214 ? 16.969 8.150 -31.760 1.00 91.00 214 GLY A O 1
ATOM 1540 N N . THR A 1 215 ? 19.125 8.503 -32.260 1.00 92.75 215 THR A N 1
ATOM 1541 C CA . THR A 1 215 ? 18.953 8.492 -33.718 1.00 92.75 215 THR A CA 1
ATOM 1542 C C . THR A 1 215 ? 19.976 7.589 -34.385 1.00 92.75 215 THR A C 1
ATOM 1544 O O . THR A 1 215 ? 21.149 7.595 -34.015 1.00 92.75 215 THR A O 1
ATOM 1547 N N . LEU A 1 216 ? 19.550 6.887 -35.428 1.00 91.25 216 LEU A N 1
ATOM 1548 C CA . LEU A 1 216 ? 20.414 6.133 -36.329 1.00 91.25 216 LEU A CA 1
ATOM 1549 C C . LEU A 1 216 ? 20.908 7.048 -37.452 1.00 91.25 216 LEU A C 1
ATOM 1551 O O . LEU A 1 216 ? 20.192 7.953 -37.883 1.00 91.25 216 LEU A O 1
ATOM 1555 N N . SER A 1 217 ? 22.118 6.787 -37.946 1.00 93.44 217 SER A N 1
ATOM 1556 C CA . SER A 1 217 ? 22.676 7.419 -39.143 1.00 93.44 217 SER A CA 1
ATOM 1557 C C . SER A 1 217 ? 22.947 6.355 -40.202 1.00 93.44 217 SER A C 1
ATOM 1559 O O . SER A 1 217 ? 23.460 5.282 -39.884 1.00 93.44 217 SER A O 1
ATOM 1561 N N . CYS A 1 218 ? 22.598 6.636 -41.453 1.00 92.56 218 CYS A N 1
ATOM 1562 C CA . CYS A 1 218 ? 22.788 5.728 -42.579 1.00 92.56 218 CYS A CA 1
ATOM 1563 C C . CYS A 1 218 ? 23.188 6.484 -43.847 1.00 92.56 218 CYS A C 1
ATOM 1565 O O . CYS A 1 218 ? 22.830 7.646 -44.027 1.00 92.56 218 CYS A O 1
ATOM 1567 N N . GLY A 1 219 ? 23.883 5.795 -44.751 1.00 91.56 219 GLY A N 1
ATOM 1568 C CA . GLY A 1 219 ? 24.436 6.375 -45.975 1.00 91.56 219 GLY A CA 1
ATOM 1569 C C . GLY A 1 219 ? 25.878 6.853 -45.806 1.00 91.56 219 GLY A C 1
ATOM 1570 O O . GLY A 1 219 ? 26.401 6.905 -44.694 1.00 91.56 219 GLY A O 1
ATOM 1571 N N . THR A 1 220 ? 26.502 7.190 -46.929 1.00 93.69 220 THR A N 1
ATOM 1572 C CA . THR A 1 220 ? 27.884 7.685 -47.024 1.00 93.69 220 THR A CA 1
ATOM 1573 C C . THR A 1 220 ? 27.875 9.019 -47.768 1.00 93.69 220 THR A C 1
ATOM 1575 O O . THR A 1 220 ? 26.925 9.290 -48.505 1.00 93.69 220 THR A O 1
ATOM 1578 N N . GLY A 1 221 ? 28.868 9.879 -47.531 1.00 91.56 221 GLY A N 1
ATOM 1579 C CA . GLY A 1 221 ? 28.992 11.146 -48.256 1.00 91.56 221 GLY A CA 1
ATOM 1580 C C . GLY A 1 221 ? 27.759 12.052 -48.138 1.00 91.56 221 GLY A C 1
ATOM 1581 O O . GLY A 1 221 ? 27.188 12.225 -47.056 1.00 91.56 221 GLY A O 1
ATOM 1582 N N . ALA A 1 222 ? 27.312 12.606 -49.266 1.00 93.06 222 ALA A N 1
ATOM 1583 C CA . ALA A 1 222 ? 26.108 13.432 -49.384 1.00 93.06 222 ALA A CA 1
ATOM 1584 C C . ALA A 1 222 ? 24.802 12.669 -49.073 1.00 93.06 222 ALA A C 1
ATOM 1586 O O . ALA A 1 222 ? 23.757 13.273 -48.780 1.00 93.06 222 ALA A O 1
ATOM 1587 N N . CYS A 1 223 ? 24.836 11.333 -49.098 1.00 94.69 223 CYS A N 1
ATOM 1588 C CA . CYS A 1 223 ? 23.683 10.485 -48.808 1.00 94.69 223 CYS A CA 1
ATOM 1589 C C . CYS A 1 223 ? 23.481 10.199 -47.323 1.00 94.69 223 CYS A C 1
ATOM 1591 O O . CYS A 1 223 ? 22.519 9.504 -46.989 1.00 94.69 223 CYS A O 1
ATOM 1593 N N . VAL A 1 224 ? 24.318 10.722 -46.421 1.00 95.62 224 VAL A N 1
ATOM 1594 C CA . VAL A 1 224 ? 24.094 10.552 -44.980 1.00 95.62 224 VAL A CA 1
ATOM 1595 C C . VAL A 1 224 ? 22.720 11.118 -44.593 1.00 95.62 224 VAL A C 1
ATOM 1597 O O . VAL A 1 224 ? 22.370 12.259 -44.916 1.00 95.62 224 VAL A O 1
ATOM 1600 N N . ARG A 1 225 ? 21.904 10.304 -43.924 1.00 94.25 225 ARG A N 1
ATOM 1601 C CA . ARG A 1 225 ? 20.593 10.656 -43.365 1.00 94.25 225 ARG A CA 1
ATOM 1602 C C . ARG A 1 225 ? 20.510 10.173 -41.927 1.00 94.25 225 ARG A C 1
ATOM 1604 O O . ARG A 1 225 ? 21.144 9.186 -41.566 1.00 94.25 225 ARG A O 1
ATOM 1611 N N . THR A 1 226 ? 19.699 10.860 -41.130 1.00 93.38 226 THR A N 1
ATOM 1612 C CA . THR A 1 226 ? 19.369 10.448 -39.767 1.00 93.38 226 THR A CA 1
ATOM 1613 C C . THR A 1 226 ? 17.897 10.070 -39.663 1.00 93.38 226 THR A C 1
ATOM 1615 O O . THR A 1 226 ? 17.041 10.663 -40.323 1.00 93.38 226 THR A O 1
ATOM 1618 N N . ALA A 1 227 ? 17.604 9.072 -38.837 1.00 92.50 227 ALA A N 1
ATOM 1619 C CA . ALA A 1 227 ? 16.251 8.636 -38.509 1.00 92.50 227 ALA A CA 1
ATOM 1620 C C . ALA A 1 227 ? 16.158 8.337 -37.002 1.00 92.50 227 ALA A C 1
ATOM 1622 O O . ALA A 1 227 ? 17.188 8.044 -36.389 1.00 92.50 227 ALA A O 1
ATOM 1623 N N . PRO A 1 228 ? 14.966 8.408 -36.381 1.00 93.25 228 PRO A N 1
ATOM 1624 C CA . PRO A 1 228 ? 14.780 7.936 -35.010 1.00 93.25 228 PRO A CA 1
ATOM 1625 C C . PRO A 1 228 ? 15.275 6.497 -34.868 1.00 93.25 2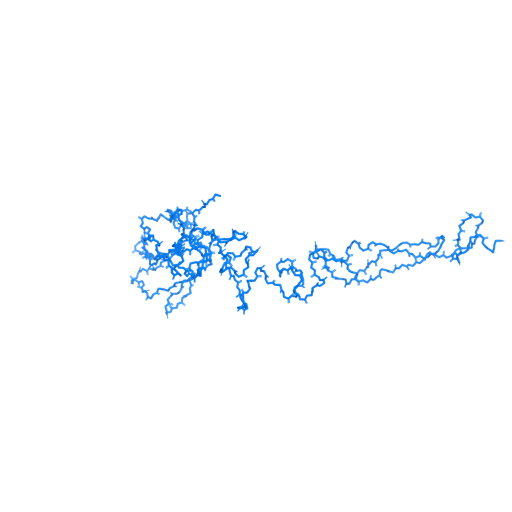28 PRO A C 1
ATOM 1627 O O . PRO A 1 228 ? 15.051 5.682 -35.763 1.00 93.25 228 PRO A O 1
ATOM 1630 N N . ALA A 1 229 ? 15.962 6.187 -33.768 1.00 93.81 229 ALA A N 1
ATOM 1631 C CA . ALA A 1 229 ? 16.485 4.842 -33.560 1.00 93.81 229 ALA A CA 1
ATOM 1632 C C . ALA A 1 229 ? 15.395 3.810 -33.276 1.00 93.81 229 ALA A C 1
ATOM 1634 O O . ALA A 1 229 ? 15.576 2.636 -33.593 1.00 93.81 229 ALA A O 1
ATOM 1635 N N . CYS A 1 230 ? 14.254 4.261 -32.764 1.00 94.94 230 CYS A N 1
ATOM 1636 C CA . CYS A 1 230 ? 13.094 3.437 -32.489 1.00 94.94 230 CYS A CA 1
ATOM 1637 C C . CYS A 1 230 ? 11.826 4.110 -33.008 1.00 94.94 230 CYS A C 1
ATOM 1639 O O . CYS A 1 230 ? 11.649 5.321 -32.858 1.00 94.94 230 CYS A O 1
ATOM 1641 N N . VAL A 1 231 ? 10.956 3.332 -33.652 1.00 92.56 231 VAL A N 1
ATOM 1642 C CA . VAL A 1 231 ? 9.631 3.778 -34.089 1.00 92.56 231 VAL A CA 1
ATOM 1643 C C . VAL A 1 231 ? 8.634 2.655 -33.821 1.00 92.56 231 VAL A C 1
ATOM 1645 O O . VAL A 1 231 ? 8.574 1.686 -34.574 1.00 92.56 231 VAL A O 1
ATOM 1648 N N . GLY A 1 232 ? 7.839 2.804 -32.759 1.00 88.25 232 GLY A N 1
ATOM 1649 C CA . GLY A 1 232 ? 6.801 1.841 -32.379 1.00 88.25 232 GLY A CA 1
ATOM 1650 C C . GLY A 1 232 ? 7.367 0.486 -31.953 1.00 88.25 232 GLY A C 1
ATOM 1651 O O . GLY A 1 232 ? 6.959 -0.532 -32.513 1.00 88.25 232 GLY A O 1
ATOM 1652 N N . GLY A 1 233 ? 8.335 0.481 -31.031 1.00 91.19 233 GLY A N 1
ATOM 1653 C CA . GLY A 1 233 ? 8.952 -0.736 -30.504 1.00 91.19 233 GLY A CA 1
ATOM 1654 C C . GLY A 1 233 ? 9.774 -1.538 -31.505 1.00 91.19 233 GLY A C 1
ATOM 1655 O O . GLY A 1 233 ? 10.004 -2.725 -31.296 1.00 91.19 233 GLY A O 1
ATOM 1656 N N . GLN A 1 234 ? 10.159 -0.941 -32.636 1.00 91.88 234 GLN A N 1
ATOM 1657 C CA . GLN A 1 234 ? 11.015 -1.565 -33.644 1.00 91.88 234 GLN A CA 1
ATOM 1658 C C . GLN A 1 234 ? 12.125 -0.606 -34.080 1.00 91.88 234 GLN A C 1
ATOM 1660 O O . GLN A 1 234 ? 11.864 0.601 -34.202 1.00 91.88 234 GLN A O 1
ATOM 1665 N N . PRO A 1 235 ? 13.349 -1.113 -34.350 1.00 89.50 235 PRO A N 1
ATOM 1666 C CA . PRO A 1 235 ? 14.437 -0.288 -34.850 1.00 89.50 235 PRO A CA 1
ATOM 1667 C C . PRO A 1 235 ? 13.980 0.550 -36.044 1.00 89.50 235 PRO A C 1
ATOM 1669 O O . PRO A 1 235 ? 13.437 0.027 -37.022 1.00 89.50 235 PRO A O 1
ATOM 1672 N N . GLY A 1 236 ? 14.162 1.863 -35.943 1.00 86.69 236 GLY A N 1
ATOM 1673 C CA . GLY A 1 236 ? 13.621 2.803 -36.909 1.00 86.69 236 GLY A CA 1
ATOM 1674 C C . GLY A 1 236 ? 14.222 2.597 -38.305 1.00 86.69 236 GLY A C 1
ATOM 1675 O O . GLY A 1 236 ? 15.421 2.329 -38.443 1.00 86.69 236 GLY A O 1
ATOM 1676 N N . PRO A 1 237 ? 13.423 2.732 -39.378 1.00 88.38 237 PRO A N 1
ATOM 1677 C CA . PRO A 1 237 ? 13.942 2.617 -40.730 1.00 88.38 237 PRO A CA 1
ATOM 1678 C C . PRO A 1 237 ? 14.832 3.824 -41.048 1.00 88.38 237 PRO A C 1
ATOM 1680 O O . PRO A 1 237 ? 14.364 4.961 -41.078 1.00 88.38 237 PRO A O 1
ATOM 1683 N N . CYS A 1 238 ? 16.106 3.581 -41.354 1.00 92.06 238 CYS A N 1
ATOM 1684 C CA . CYS A 1 238 ? 17.001 4.602 -41.892 1.00 92.06 238 CYS A CA 1
ATOM 1685 C C . CYS A 1 238 ? 17.262 4.321 -43.375 1.00 92.06 238 CYS A C 1
ATOM 1687 O O . CYS A 1 238 ? 17.873 3.314 -43.729 1.00 92.06 238 CYS A O 1
ATOM 1689 N N . THR A 1 239 ? 16.780 5.207 -44.250 1.00 92.88 239 THR A N 1
ATOM 1690 C CA . THR A 1 239 ? 17.005 5.116 -45.702 1.00 92.88 239 THR A CA 1
ATOM 1691 C C . THR A 1 239 ? 18.042 6.161 -46.122 1.00 92.88 239 THR A C 1
ATOM 1693 O O . THR A 1 239 ? 17.784 7.352 -45.923 1.00 92.88 239 THR A O 1
ATOM 1696 N N . PRO A 1 240 ? 19.194 5.760 -46.696 1.00 94.12 240 PRO A N 1
ATOM 1697 C CA . PRO A 1 240 ? 20.177 6.697 -47.237 1.00 94.12 240 PRO A CA 1
ATOM 1698 C C . PRO A 1 240 ? 19.588 7.638 -48.294 1.00 94.12 240 PRO A C 1
ATOM 1700 O O . PRO A 1 240 ? 18.604 7.318 -48.964 1.00 94.12 240 PRO A O 1
ATOM 1703 N N . GLY A 1 241 ? 20.218 8.800 -48.468 1.00 92.44 241 GLY A N 1
ATOM 1704 C CA . GLY A 1 241 ? 19.927 9.710 -49.572 1.00 92.44 241 GLY A CA 1
ATOM 1705 C C . GLY A 1 241 ? 20.121 9.039 -50.933 1.00 92.44 241 GLY A C 1
ATOM 1706 O O . GLY A 1 241 ? 20.843 8.054 -51.062 1.00 92.44 241 GLY A O 1
ATOM 1707 N N . THR A 1 242 ? 19.447 9.560 -51.954 1.00 94.38 242 THR A N 1
ATOM 1708 C CA . THR A 1 242 ? 19.621 9.073 -53.325 1.00 94.38 242 THR A CA 1
ATOM 1709 C C . THR A 1 242 ? 20.946 9.591 -53.895 1.00 94.38 242 THR A C 1
ATOM 1711 O O . THR A 1 242 ? 21.129 10.809 -53.873 1.00 94.38 242 THR A O 1
ATOM 1714 N N . PRO A 1 243 ? 21.815 8.713 -54.431 1.00 94.31 243 PRO A N 1
ATOM 1715 C CA . PRO A 1 243 ? 23.022 9.100 -55.155 1.00 94.31 243 PRO A CA 1
ATOM 1716 C C . PRO A 1 243 ? 22.751 10.086 -56.286 1.00 94.31 243 PRO A C 1
ATOM 1718 O O . PRO A 1 243 ? 21.789 9.921 -57.048 1.00 94.31 243 PRO A O 1
ATOM 1721 N N . THR A 1 244 ? 23.628 11.067 -56.440 1.00 92.38 244 THR A N 1
ATOM 1722 C CA . THR A 1 244 ? 23.669 11.959 -57.602 1.00 92.38 244 THR A CA 1
ATOM 1723 C C . THR A 1 244 ? 25.028 11.871 -58.287 1.00 92.38 244 THR A C 1
ATOM 1725 O O . THR A 1 244 ? 25.989 11.500 -57.637 1.00 92.38 244 THR A O 1
ATOM 1728 N N . PRO A 1 245 ? 25.143 12.173 -59.593 1.00 93.19 245 PRO A N 1
ATOM 1729 C CA . PRO A 1 245 ? 26.446 12.181 -60.249 1.00 93.19 245 PRO A CA 1
ATOM 1730 C C . PRO A 1 245 ? 27.421 13.145 -59.571 1.00 93.19 245 PRO A C 1
ATOM 1732 O O . PRO A 1 245 ? 27.024 14.255 -59.211 1.00 93.19 245 PRO A O 1
ATOM 1735 N N . GLU A 1 246 ? 28.679 12.725 -59.485 1.00 91.38 246 GLU A N 1
ATOM 1736 C CA . GLU A 1 246 ? 29.781 13.485 -58.903 1.00 91.38 246 GLU A CA 1
ATOM 1737 C C . GLU A 1 246 ? 29.945 14.873 -59.534 1.00 91.38 246 GLU A C 1
ATOM 1739 O O . GLU A 1 246 ? 29.875 15.057 -60.759 1.00 91.38 246 GLU A O 1
ATOM 1744 N N . VAL A 1 247 ? 30.196 15.867 -58.683 1.00 92.25 247 VAL A N 1
ATOM 1745 C CA . VAL A 1 247 ? 30.703 17.176 -59.093 1.00 92.25 247 VAL A CA 1
ATOM 1746 C C . VAL A 1 247 ? 31.948 17.488 -58.280 1.00 92.25 247 VAL A C 1
ATOM 1748 O O . VAL A 1 247 ? 32.026 17.118 -57.127 1.00 92.25 247 VAL A O 1
ATOM 1751 N N . CYS A 1 248 ? 32.911 18.211 -58.863 1.00 91.56 248 CYS A N 1
ATOM 1752 C CA . CYS A 1 248 ? 34.199 18.488 -58.214 1.00 91.56 248 CYS A CA 1
ATOM 1753 C C . CYS A 1 248 ? 34.030 19.482 -57.044 1.00 91.56 248 CYS A C 1
ATOM 1755 O O . CYS A 1 248 ? 34.313 20.678 -57.185 1.00 91.56 248 CYS A O 1
ATOM 1757 N N . ASN A 1 249 ? 33.518 19.008 -55.912 1.00 92.12 249 ASN A N 1
ATOM 1758 C CA . ASN A 1 249 ? 33.124 19.789 -54.740 1.00 92.12 249 ASN A CA 1
ATOM 1759 C C . ASN A 1 249 ? 33.717 19.232 -53.430 1.00 92.12 249 ASN A C 1
ATOM 1761 O O . ASN A 1 249 ? 33.453 19.804 -52.369 1.00 92.12 249 ASN A O 1
ATOM 1765 N N . SER A 1 250 ? 34.540 18.177 -53.501 1.00 92.12 250 SER A N 1
ATOM 1766 C CA . SER A 1 250 ? 35.135 17.499 -52.343 1.00 92.12 250 SER A CA 1
ATOM 1767 C C . SER A 1 250 ? 34.123 16.815 -51.415 1.00 92.12 250 SER A C 1
ATOM 1769 O O . SER A 1 250 ? 34.398 16.624 -50.226 1.00 92.12 250 SER A O 1
ATOM 1771 N N . ILE A 1 251 ? 32.966 16.442 -51.954 1.00 92.12 251 ILE A N 1
ATOM 1772 C CA . ILE A 1 251 ? 31.926 15.624 -51.332 1.00 92.12 251 ILE A CA 1
ATOM 1773 C C . ILE A 1 251 ? 31.753 14.370 -52.205 1.00 92.12 251 ILE A C 1
ATOM 1775 O O . ILE A 1 251 ? 31.969 14.409 -53.402 1.00 92.12 251 ILE A O 1
ATOM 1779 N N . ASP A 1 252 ? 31.416 13.247 -51.577 1.00 92.62 252 ASP A N 1
ATOM 1780 C CA . ASP A 1 252 ? 30.993 12.008 -52.248 1.00 92.62 252 ASP A CA 1
ATOM 1781 C C . ASP A 1 252 ? 29.485 12.131 -52.549 1.00 92.62 252 ASP A C 1
ATOM 1783 O O . ASP A 1 252 ? 28.657 11.973 -51.642 1.00 92.62 252 ASP A O 1
ATOM 1787 N N . ASP A 1 253 ? 29.137 12.560 -53.763 1.00 93.06 253 ASP A N 1
ATOM 1788 C CA . ASP A 1 253 ? 27.767 12.858 -54.210 1.00 93.06 253 ASP A CA 1
ATOM 1789 C C . ASP A 1 253 ? 27.020 11.603 -54.698 1.00 93.06 253 ASP A C 1
ATOM 1791 O O . ASP A 1 253 ? 25.785 11.536 -54.595 1.00 93.06 253 ASP A O 1
ATOM 1795 N N . ASP A 1 254 ? 27.744 10.609 -55.215 1.00 92.12 254 ASP A N 1
ATOM 1796 C CA . ASP A 1 254 ? 27.216 9.332 -55.699 1.00 92.12 254 ASP A CA 1
ATOM 1797 C C . ASP A 1 254 ? 27.202 8.237 -54.612 1.00 92.12 254 ASP A C 1
ATOM 1799 O O . ASP A 1 254 ? 26.587 7.175 -54.771 1.00 92.12 254 ASP A O 1
ATOM 1803 N N . CYS A 1 255 ? 27.782 8.549 -53.456 1.00 94.00 255 CYS A N 1
ATOM 1804 C CA . CYS A 1 255 ? 27.706 7.800 -52.212 1.00 94.00 255 CYS A CA 1
ATOM 1805 C C . CYS A 1 255 ? 28.340 6.410 -52.299 1.00 94.00 255 CYS A C 1
ATOM 1807 O O . CYS A 1 255 ? 27.922 5.479 -51.594 1.00 94.00 255 CYS A O 1
ATOM 1809 N N . ASN A 1 256 ? 29.345 6.263 -53.162 1.00 92.44 256 ASN A N 1
ATOM 1810 C CA . ASN A 1 256 ? 30.092 5.028 -53.359 1.00 92.44 256 ASN A CA 1
ATOM 1811 C C . ASN A 1 256 ? 31.259 4.862 -52.357 1.00 92.44 256 ASN A C 1
ATOM 1813 O O . ASN A 1 256 ? 31.850 3.779 -52.272 1.00 92.44 256 ASN A O 1
ATOM 1817 N N . GLY A 1 257 ? 31.550 5.893 -51.553 1.00 92.19 257 GLY A N 1
ATOM 1818 C CA . GLY A 1 257 ? 32.615 5.906 -50.550 1.00 92.19 257 GLY A CA 1
ATOM 1819 C C . GLY A 1 257 ? 33.938 6.519 -51.015 1.00 92.19 257 GLY A C 1
ATOM 1820 O O . GLY A 1 257 ? 34.901 6.514 -50.239 1.00 92.19 257 GLY A O 1
ATOM 1821 N N . THR A 1 258 ? 34.007 7.051 -52.234 1.00 93.94 258 THR A N 1
ATOM 1822 C CA . THR A 1 258 ? 35.120 7.857 -52.741 1.00 93.94 258 THR A CA 1
ATOM 1823 C C . THR A 1 258 ? 34.658 9.265 -53.099 1.00 93.94 258 THR A C 1
ATOM 1825 O O . THR A 1 258 ? 33.507 9.493 -53.417 1.00 93.94 258 THR A O 1
ATOM 1828 N N . VAL A 1 259 ? 35.556 10.241 -52.954 1.00 91.56 259 VAL A N 1
ATOM 1829 C CA . VAL A 1 259 ? 35.249 11.659 -53.191 1.00 91.56 259 VAL A CA 1
ATOM 1830 C C . VAL A 1 259 ? 35.731 12.054 -54.583 1.00 91.56 259 VAL A C 1
ATOM 1832 O O . VAL A 1 259 ? 36.891 11.775 -54.904 1.00 91.56 259 VAL A O 1
ATOM 1835 N N . ASP A 1 260 ? 34.886 12.758 -55.343 1.00 87.06 260 ASP A N 1
ATOM 1836 C CA . ASP A 1 260 ? 35.191 13.327 -56.660 1.00 87.06 260 ASP A CA 1
ATOM 1837 C C . ASP A 1 260 ? 35.707 12.279 -57.685 1.00 87.06 260 ASP A C 1
ATOM 1839 O O . ASP A 1 260 ? 36.581 12.580 -58.511 1.00 87.06 260 ASP A O 1
ATOM 1843 N N . ASP A 1 261 ? 35.231 11.027 -57.632 1.00 86.00 261 ASP A N 1
ATOM 1844 C CA . ASP A 1 261 ? 35.629 9.991 -58.594 1.00 86.00 261 ASP A CA 1
ATOM 1845 C C . ASP A 1 261 ? 34.755 9.982 -59.862 1.00 86.00 261 ASP A C 1
ATOM 1847 O O . ASP A 1 261 ? 33.675 10.551 -59.918 1.00 86.00 261 ASP A O 1
ATOM 1851 N N . ASN A 1 262 ? 35.250 9.382 -60.949 1.00 75.31 262 ASN A N 1
ATOM 1852 C CA . ASN A 1 262 ? 34.535 9.298 -62.237 1.00 75.31 262 ASN A CA 1
ATOM 1853 C C . ASN A 1 262 ? 34.043 10.642 -62.845 1.00 75.31 262 ASN A C 1
ATOM 1855 O O . ASN A 1 262 ? 33.128 10.626 -63.674 1.00 75.31 262 ASN A O 1
ATOM 1859 N N . ILE A 1 263 ? 34.675 11.771 -62.488 1.00 74.56 263 ILE A N 1
ATOM 1860 C CA . ILE A 1 263 ? 34.465 13.120 -63.062 1.00 74.56 263 ILE A CA 1
ATOM 1861 C C . ILE A 1 263 ? 35.229 13.321 -64.379 1.00 74.56 263 ILE A C 1
ATOM 1863 O O . ILE A 1 263 ? 36.419 12.930 -64.461 1.00 74.56 263 ILE A O 1
#